Protein AF-A0A7S2TE74-F1 (afdb_monomer_lite)

Secondary structure (DSSP, 8-state):
-HHHHHHHHHHHHHHHHHHHHHHHHHHHHHHHHHHHHHHHHHHHHHHHHHHHHHHHHHHHHHHHHHHHHHHHHHHHHHHHHHHHHHHHHHHHHHHHHHHHHHHHHHHHHHHHHHHHHHHHHHHHHHHHHHHHHHHHHHHHHHHHHHHHHHHHHHHHHHHHHHHHHHHHHHHHHHHHHHHHHHHHHHHHHHHHHHHHHHHHHHHHHHHHHHHHHHHHHHHHHHHHHHHHHTTTS----------S-----S-----GGG--HHHHHHHHHHHHHHHHHHTTS-----PPPP-PPPP-PPP---------------------------

Radius of gyration: 97.51 Å; chains: 1; bounding box: 170×53×292 Å

Organism: NCBI:txid641309

Foldseek 3Di:
DVVVVVVVVVVVVVVVVVVVVVVVVVVVVVVVVVVVVVVVVVVVVVVVVVVVVVVVVVVVVVVVVVVVVVVVVVVVVVVVVVVVVVVVVVVVVVVVVVVVVVVVVVVVVVVVVVVVVVVVVVVVVVVVVVVVVVVVVVVVVVVVVVVVVVVVVVVVVVVVVVVVVVVVVVVVVVVVVVVVVVVVVVVLVVVLVVQLVVLVVVLQVVVLVVVVVVVVVVVVVVQVVVCVVVVNDRDPDDPDDDDDDDDDDSPPRCDPVNDDPVSVVSSVVSSVVVSVVVVPPDDDDDDDDDDDDPDDDDDDDDDDDDDDD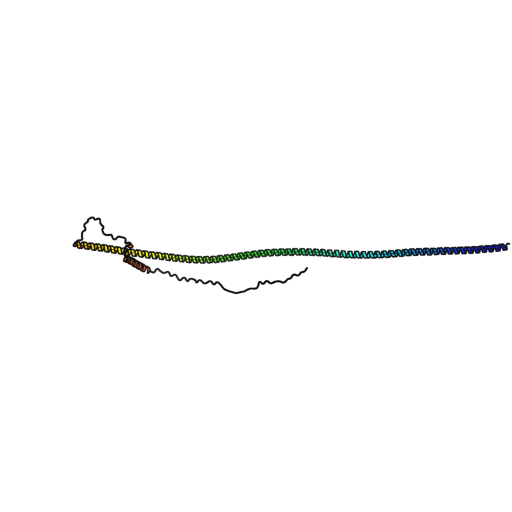DDDDDDDDDDDDDDDDD

Sequence (326 aa):
AKSDLKLEKQRHAEMIRQLERKFVLVRERMQREMESRIKLYKTECRQTIAKEVEVEAQRLRLINQQMSDEIRFHVKKNNELRNNGEKMRAKIKQMKMDVDLAKDKDAMQANRSVKLQDQLRREKGKLKELEGTHQATKQRLAEARQEFHDYKRNDNSAADIASLRQHLTMKTNEVKRIKKLAKRILEQRGDVERFFLSALEQVKQEIRQKRDREAKRAKKAYTRHLVSLAGGRKPSLPKMGATSSAPVASNRRVDLADLEPEDRERVLRLLFSKINTAAQEPKPMLNSPPVEMPAFDDVPGSGDSSARDETAKDNTFLTNFEDYDD

pLDDT: mean 80.18, std 21.08, range [30.97, 98.38]

Structure (mmCIF, N/CA/C/O backbone):
data_AF-A0A7S2TE74-F1
#
_entry.id   AF-A0A7S2TE74-F1
#
loop_
_atom_site.group_PDB
_atom_site.id
_atom_site.type_symbol
_atom_site.label_atom_id
_atom_site.label_alt_id
_atom_site.label_comp_id
_atom_site.label_asym_id
_atom_site.label_entity_id
_atom_site.label_seq_id
_atom_site.pdbx_PDB_ins_code
_atom_site.Cartn_x
_atom_site.Cartn_y
_atom_site.Cartn_z
_atom_site.occupancy
_atom_site.B_iso_or_equiv
_atom_site.auth_seq_id
_atom_site.auth_comp_id
_atom_site.auth_asym_id
_atom_site.auth_atom_id
_atom_site.pdbx_PDB_model_num
ATOM 1 N N . ALA A 1 1 ? 98.180 14.080 -145.647 1.00 54.38 1 ALA A N 1
ATOM 2 C CA . ALA A 1 1 ? 97.923 15.408 -145.034 1.00 54.38 1 ALA A CA 1
ATOM 3 C C . ALA A 1 1 ? 96.439 15.652 -144.709 1.00 54.38 1 ALA A C 1
ATOM 5 O O . ALA A 1 1 ? 96.084 15.573 -143.542 1.00 54.38 1 ALA A O 1
ATOM 6 N N . LYS A 1 2 ? 95.536 15.913 -145.680 1.00 56.97 2 LYS A N 1
ATOM 7 C CA . LYS A 1 2 ? 94.098 16.159 -145.376 1.00 56.97 2 LYS A CA 1
ATOM 8 C C . LYS A 1 2 ? 93.307 14.901 -144.957 1.00 56.97 2 LYS A C 1
ATOM 10 O O . LYS A 1 2 ? 92.352 15.031 -144.198 1.00 56.97 2 LYS A O 1
ATOM 15 N N . SER A 1 3 ? 93.706 13.709 -145.418 1.00 61.69 3 SER A N 1
ATOM 16 C CA . SER A 1 3 ? 93.085 12.419 -145.050 1.00 61.69 3 SER A CA 1
ATOM 17 C C . SER A 1 3 ? 93.448 11.985 -143.623 1.00 61.69 3 SER A C 1
ATOM 19 O O . SER A 1 3 ? 92.562 11.688 -142.826 1.00 61.69 3 SER A O 1
ATOM 21 N N . ASP A 1 4 ? 94.731 12.069 -143.260 1.00 60.84 4 ASP A N 1
ATOM 22 C CA . ASP A 1 4 ? 95.231 11.682 -141.929 1.00 60.84 4 ASP A CA 1
ATOM 23 C C . ASP A 1 4 ? 94.667 12.588 -140.826 1.00 60.84 4 ASP A C 1
ATOM 25 O O . ASP A 1 4 ? 94.250 12.112 -139.776 1.00 60.84 4 ASP A O 1
ATOM 29 N N . LEU A 1 5 ? 94.528 13.892 -141.106 1.00 70.88 5 LEU A N 1
ATOM 30 C CA . LEU A 1 5 ? 93.884 14.843 -140.194 1.00 70.88 5 LEU A CA 1
ATOM 31 C C . LEU A 1 5 ? 92.392 14.535 -139.978 1.00 70.88 5 LEU A C 1
ATOM 33 O O . LEU A 1 5 ? 91.850 14.819 -138.912 1.00 70.88 5 LEU A O 1
ATOM 37 N N . LYS A 1 6 ? 91.705 13.975 -140.981 1.00 74.50 6 LYS A N 1
ATOM 38 C CA . LYS A 1 6 ? 90.288 13.597 -140.875 1.00 74.50 6 LYS A CA 1
ATOM 39 C C . LYS A 1 6 ? 90.122 12.318 -140.048 1.00 74.50 6 LYS A C 1
ATOM 41 O O . LYS A 1 6 ? 89.209 12.260 -139.229 1.00 74.50 6 LYS A O 1
ATOM 46 N N . LEU A 1 7 ? 91.029 11.355 -140.213 1.00 76.44 7 LEU A N 1
ATOM 47 C CA . LEU A 1 7 ? 91.062 10.118 -139.431 1.00 76.44 7 LEU A CA 1
ATOM 48 C C . LEU A 1 7 ? 91.412 10.383 -137.960 1.00 76.44 7 LEU A C 1
ATOM 50 O O . LEU A 1 7 ? 90.754 9.856 -137.068 1.00 76.44 7 LEU A O 1
ATOM 54 N N . GLU A 1 8 ? 92.381 11.258 -137.688 1.00 77.31 8 GLU A N 1
ATOM 55 C CA . GLU A 1 8 ? 92.775 11.588 -136.315 1.00 77.31 8 GLU A CA 1
ATOM 56 C C . GLU A 1 8 ? 91.697 12.410 -135.589 1.00 77.31 8 GLU A C 1
ATOM 58 O O . GLU A 1 8 ? 91.411 12.176 -134.416 1.00 77.31 8 GLU A O 1
ATOM 63 N N . LYS A 1 9 ? 90.987 13.295 -136.307 1.00 80.44 9 LYS A N 1
ATOM 64 C CA . LYS A 1 9 ? 89.774 13.958 -135.794 1.00 80.44 9 LYS A CA 1
ATOM 65 C C . LYS A 1 9 ? 88.645 12.969 -135.495 1.00 80.44 9 LYS A C 1
ATOM 67 O O . LYS A 1 9 ? 87.940 13.157 -134.508 1.00 80.44 9 LYS A O 1
ATOM 72 N N . GLN A 1 10 ? 88.467 11.931 -136.316 1.00 82.62 10 GLN A N 1
ATOM 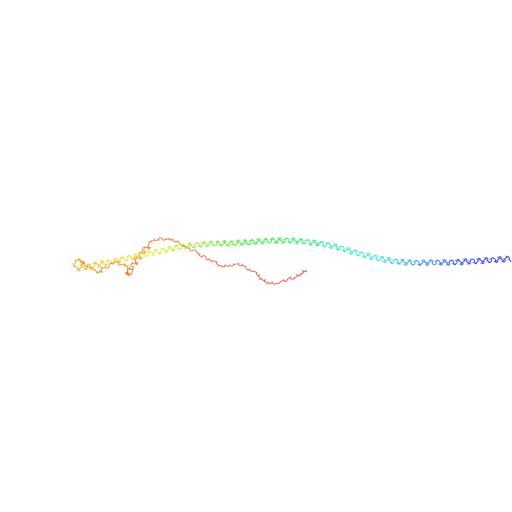73 C CA . GLN A 1 10 ? 87.487 10.870 -136.055 1.00 82.62 10 GLN A CA 1
ATOM 74 C C . GLN A 1 10 ? 87.865 10.048 -134.821 1.00 82.62 10 GLN A C 1
ATOM 76 O O . GLN A 1 10 ? 87.028 9.886 -133.937 1.00 82.62 10 GLN A O 1
ATOM 81 N N . ARG A 1 11 ? 89.130 9.629 -134.695 1.00 82.62 11 ARG A N 1
ATOM 82 C CA . ARG A 1 11 ? 89.642 8.935 -133.501 1.00 82.62 11 ARG A CA 1
ATOM 83 C C . ARG A 1 11 ? 89.501 9.777 -132.238 1.00 82.62 11 ARG A C 1
ATOM 85 O O . ARG A 1 11 ? 89.075 9.267 -131.207 1.00 82.62 11 ARG A O 1
ATOM 92 N N . HIS A 1 12 ? 89.797 11.074 -132.314 1.00 82.12 12 HIS A N 1
ATOM 93 C CA . HIS A 1 12 ? 89.640 11.975 -131.177 1.00 82.12 12 HIS A CA 1
ATOM 94 C C . HIS A 1 12 ? 88.164 12.185 -130.807 1.00 82.12 12 HIS A C 1
ATOM 96 O O . HIS A 1 12 ? 87.813 12.116 -129.633 1.00 82.12 12 HIS A O 1
ATOM 102 N N . ALA A 1 13 ? 87.273 12.344 -131.792 1.00 85.19 13 ALA A N 1
ATOM 103 C CA . ALA A 1 13 ? 85.830 12.410 -131.555 1.00 85.19 13 ALA A CA 1
ATOM 104 C C . ALA A 1 13 ? 85.277 11.104 -130.954 1.00 85.19 13 ALA A C 1
ATOM 106 O O . ALA A 1 13 ? 84.405 11.134 -130.087 1.00 85.19 13 ALA A O 1
ATOM 107 N N . GLU A 1 14 ? 85.790 9.947 -131.372 1.00 85.50 14 GLU A N 1
ATOM 108 C CA . GLU A 1 14 ? 85.447 8.651 -130.785 1.00 85.50 14 GLU A CA 1
ATOM 109 C C . GLU A 1 14 ? 85.975 8.504 -129.357 1.00 85.50 14 GLU A C 1
ATOM 111 O O . GLU A 1 14 ? 85.236 8.034 -128.491 1.00 85.50 14 GLU A O 1
ATOM 116 N N . MET A 1 15 ? 87.201 8.958 -129.083 1.00 86.12 15 MET A N 1
ATOM 117 C CA . MET A 1 15 ? 87.781 8.989 -127.740 1.00 86.12 15 MET A CA 1
ATOM 118 C C . MET A 1 15 ? 86.974 9.897 -126.805 1.00 86.12 15 MET A C 1
ATOM 120 O O . MET A 1 15 ? 86.641 9.477 -125.698 1.00 86.12 15 MET A O 1
ATOM 124 N N . ILE A 1 16 ? 86.581 11.091 -127.262 1.00 85.06 16 ILE A N 1
ATOM 125 C CA . ILE A 1 16 ? 85.703 12.004 -126.515 1.00 85.06 16 ILE A CA 1
ATOM 126 C C . ILE A 1 16 ? 84.356 11.330 -126.243 1.00 85.06 16 ILE A C 1
ATOM 128 O O . ILE A 1 16 ? 83.955 11.245 -125.089 1.00 85.06 16 ILE A O 1
ATOM 132 N N . ARG A 1 17 ? 83.713 10.719 -127.247 1.00 86.81 17 ARG A N 1
ATOM 133 C CA . ARG A 1 17 ? 82.459 9.965 -127.048 1.00 86.81 17 ARG A CA 1
ATOM 134 C C . ARG A 1 17 ? 82.612 8.787 -126.087 1.00 86.81 17 ARG A C 1
ATOM 136 O O . ARG A 1 17 ? 81.654 8.397 -125.422 1.00 86.81 17 ARG A O 1
ATOM 143 N N . GLN A 1 18 ? 83.769 8.127 -126.053 1.00 88.19 18 GLN A N 1
ATOM 144 C CA . GLN A 1 18 ? 84.038 7.057 -125.089 1.00 88.19 18 GLN A CA 1
ATOM 145 C C . GLN A 1 18 ? 84.221 7.612 -123.674 1.00 88.19 18 GLN A C 1
ATOM 147 O O . GLN A 1 18 ? 83.692 7.027 -122.731 1.00 88.19 18 GLN A O 1
ATOM 152 N N . LEU A 1 19 ? 84.925 8.734 -123.519 1.00 87.50 19 LEU A N 1
ATOM 153 C CA . LEU A 1 19 ? 85.077 9.418 -122.237 1.00 87.50 19 LEU A CA 1
ATOM 154 C C . LEU A 1 19 ? 83.735 9.950 -121.735 1.00 87.50 19 LEU A C 1
ATOM 156 O O . LEU A 1 19 ? 83.382 9.673 -120.597 1.00 87.50 19 LEU A O 1
ATOM 160 N N . GLU A 1 20 ? 82.944 10.610 -122.579 1.00 88.25 20 GLU A N 1
ATOM 161 C CA . GLU A 1 20 ? 81.587 11.070 -122.263 1.00 88.25 20 GLU A CA 1
ATOM 162 C C . GLU A 1 20 ? 80.697 9.909 -121.810 1.00 88.25 20 GLU A C 1
ATOM 164 O O . GLU A 1 20 ? 80.061 9.997 -120.761 1.00 88.25 20 GLU A O 1
ATOM 169 N N . ARG A 1 21 ? 80.719 8.773 -122.524 1.00 89.38 21 ARG A N 1
ATOM 170 C CA . ARG A 1 21 ? 80.008 7.556 -122.099 1.00 89.38 21 ARG A CA 1
ATOM 171 C C . ARG A 1 21 ? 80.489 7.057 -120.735 1.00 89.38 21 ARG A C 1
ATOM 173 O O . ARG A 1 21 ? 79.659 6.755 -119.883 1.00 89.38 21 ARG A O 1
ATOM 180 N N . LYS A 1 22 ? 81.803 7.010 -120.488 1.00 90.44 22 LYS A N 1
ATOM 181 C CA . LYS A 1 22 ? 82.364 6.621 -119.179 1.00 90.44 22 LYS A CA 1
ATOM 182 C C . LYS A 1 22 ? 81.961 7.596 -118.068 1.00 90.44 22 LYS A C 1
ATOM 184 O O . LYS A 1 22 ? 81.570 7.143 -116.997 1.00 90.44 22 LYS A O 1
ATOM 189 N N . PHE A 1 23 ? 81.996 8.905 -118.314 1.00 91.00 23 PHE A N 1
ATOM 190 C CA . PHE A 1 23 ? 81.574 9.927 -117.354 1.00 91.00 23 PHE A CA 1
ATOM 191 C C . PHE A 1 23 ? 80.090 9.812 -117.016 1.00 91.00 23 PHE A C 1
ATOM 193 O O . PHE A 1 23 ? 79.733 9.855 -115.841 1.00 91.00 23 PHE A O 1
ATOM 200 N N . VAL A 1 24 ? 79.231 9.618 -118.019 1.00 92.12 24 VAL A N 1
ATOM 201 C CA . VAL A 1 24 ? 77.793 9.408 -117.807 1.00 92.12 24 VAL A CA 1
ATOM 202 C C . VAL A 1 24 ? 77.557 8.146 -116.979 1.00 92.12 24 VAL A C 1
ATOM 204 O O . VAL A 1 24 ? 76.845 8.213 -115.982 1.00 92.12 24 VAL A O 1
ATOM 207 N N . LEU A 1 25 ? 78.222 7.035 -117.308 1.00 90.75 25 LEU A N 1
ATOM 208 C CA . LEU A 1 25 ? 78.097 5.781 -116.561 1.00 90.75 25 LEU A CA 1
ATOM 209 C C . LEU A 1 25 ? 78.574 5.905 -115.107 1.00 90.75 25 LEU A C 1
ATOM 211 O O . LEU A 1 25 ? 77.906 5.405 -114.204 1.00 90.75 25 LEU A O 1
ATOM 215 N N . VAL A 1 26 ? 79.705 6.575 -114.855 1.00 92.06 26 VAL A N 1
ATOM 216 C CA . VAL A 1 26 ? 80.222 6.802 -113.493 1.00 92.06 26 VAL A CA 1
ATOM 217 C C . VAL A 1 26 ? 79.303 7.737 -112.711 1.00 92.06 26 VAL A C 1
ATOM 219 O O . VAL A 1 26 ? 78.993 7.449 -111.557 1.00 92.06 26 VAL A O 1
ATOM 222 N N . ARG A 1 27 ? 78.811 8.816 -113.331 1.00 94.88 27 ARG A N 1
ATOM 223 C CA . ARG A 1 27 ? 77.843 9.733 -112.716 1.00 94.88 27 ARG A CA 1
ATOM 224 C C . ARG A 1 27 ? 76.547 9.013 -112.361 1.00 94.88 27 ARG A C 1
ATOM 226 O O . ARG A 1 27 ? 76.068 9.161 -111.246 1.00 94.88 27 ARG A O 1
ATOM 233 N N . GLU A 1 28 ? 75.994 8.218 -113.273 1.00 92.81 28 GLU A N 1
ATOM 234 C CA . GLU A 1 28 ? 74.790 7.426 -113.013 1.00 92.81 28 GLU A CA 1
ATOM 235 C C . GLU A 1 28 ? 75.014 6.367 -111.937 1.00 92.81 28 GLU A C 1
ATOM 237 O O . GLU A 1 28 ? 74.132 6.146 -111.113 1.00 92.81 28 GLU A O 1
ATOM 242 N N . ARG A 1 29 ? 76.181 5.712 -111.921 1.00 94.19 29 ARG A N 1
ATOM 243 C CA . ARG A 1 29 ? 76.547 4.775 -110.855 1.00 94.19 29 ARG A CA 1
ATOM 244 C C . ARG A 1 29 ? 76.611 5.488 -109.505 1.00 94.19 29 ARG A C 1
ATOM 246 O O . ARG A 1 29 ? 75.989 5.022 -108.559 1.00 94.19 29 ARG A O 1
ATOM 253 N N . MET A 1 30 ? 77.306 6.622 -109.428 1.00 93.06 30 MET A N 1
ATOM 254 C CA . MET A 1 30 ? 77.421 7.421 -108.207 1.00 93.06 30 MET A CA 1
ATOM 255 C C . MET A 1 30 ? 76.054 7.938 -107.741 1.00 93.06 30 MET A C 1
ATOM 257 O O . MET A 1 30 ? 75.738 7.858 -106.559 1.00 93.06 30 MET A O 1
ATOM 261 N N . GLN A 1 31 ? 75.209 8.396 -108.667 1.00 93.38 31 GLN A N 1
ATOM 262 C CA . GLN A 1 31 ? 73.837 8.813 -108.384 1.00 93.38 31 GLN A CA 1
ATOM 263 C C . GLN A 1 31 ? 73.005 7.649 -107.828 1.00 93.38 31 GLN A C 1
ATOM 265 O O . GLN A 1 31 ? 72.357 7.800 -106.796 1.00 93.38 31 GLN A O 1
ATOM 270 N N . ARG A 1 32 ? 73.085 6.462 -108.445 1.00 94.00 32 ARG A N 1
ATOM 271 C CA . ARG A 1 32 ? 72.423 5.241 -107.957 1.00 94.00 32 ARG A CA 1
ATOM 272 C C . ARG A 1 32 ? 72.918 4.829 -106.570 1.00 94.00 32 ARG A C 1
ATOM 274 O O . ARG A 1 32 ? 72.108 4.429 -105.735 1.00 94.00 32 ARG A O 1
ATOM 281 N N . GLU A 1 33 ? 74.217 4.936 -106.300 1.00 93.62 33 GLU A N 1
ATOM 282 C CA . GLU A 1 33 ? 74.803 4.655 -104.983 1.00 93.62 33 GLU A CA 1
ATOM 283 C C . GLU A 1 33 ? 74.316 5.660 -103.922 1.00 93.62 33 GLU A C 1
ATOM 285 O O . GLU A 1 33 ? 73.899 5.248 -102.839 1.00 93.62 33 GLU A O 1
ATOM 290 N N . MET A 1 34 ? 74.276 6.960 -104.237 1.00 93.31 34 MET A N 1
ATOM 291 C CA . MET A 1 34 ? 73.752 7.996 -103.335 1.00 93.31 34 MET A CA 1
ATOM 292 C C . MET A 1 34 ? 72.252 7.840 -103.081 1.00 93.31 34 MET A C 1
ATOM 294 O O . MET A 1 34 ? 71.811 7.890 -101.934 1.00 93.31 34 MET A O 1
ATOM 298 N N . GLU A 1 35 ? 71.458 7.583 -104.119 1.00 93.81 35 GLU A N 1
ATOM 299 C CA . GLU A 1 35 ? 70.029 7.291 -103.985 1.00 93.81 35 GLU A CA 1
ATOM 300 C C . GLU A 1 35 ? 69.785 6.031 -103.152 1.00 93.81 35 GLU A C 1
ATOM 302 O O . GLU A 1 35 ? 68.860 6.003 -102.339 1.00 93.81 35 GLU A O 1
ATOM 307 N N . SER A 1 36 ? 70.628 5.007 -103.304 1.00 95.12 36 SER A N 1
ATOM 308 C CA . SER A 1 36 ? 70.569 3.792 -102.484 1.00 95.12 36 SER A CA 1
ATOM 309 C C . SER A 1 36 ? 70.887 4.087 -101.018 1.00 95.12 36 SER A C 1
ATOM 311 O O . SER A 1 36 ? 70.155 3.630 -100.142 1.00 95.12 36 SER A O 1
ATOM 313 N N . ARG A 1 37 ? 71.901 4.918 -100.732 1.00 95.31 37 ARG A N 1
ATOM 314 C CA . ARG A 1 37 ? 72.213 5.375 -99.365 1.00 95.31 37 ARG A CA 1
ATOM 315 C C . ARG A 1 37 ? 71.082 6.202 -98.762 1.00 95.31 37 ARG A C 1
ATOM 317 O O . ARG A 1 37 ? 70.692 5.954 -97.629 1.00 95.31 37 ARG A O 1
ATOM 324 N N . ILE A 1 38 ? 70.500 7.136 -99.516 1.00 94.19 38 ILE A N 1
ATOM 325 C CA . ILE A 1 38 ? 69.349 7.933 -99.060 1.00 94.19 38 ILE A CA 1
ATOM 326 C C . ILE A 1 38 ? 68.158 7.024 -98.746 1.00 94.19 38 ILE A C 1
ATOM 328 O O . ILE A 1 38 ? 67.474 7.228 -97.744 1.00 94.19 38 ILE A O 1
ATOM 332 N N . LYS A 1 39 ? 67.896 6.015 -99.586 1.00 95.50 39 LYS A N 1
ATOM 333 C CA . LYS A 1 39 ? 66.844 5.025 -99.326 1.00 95.50 39 LYS A CA 1
ATOM 334 C C . LYS A 1 39 ? 67.127 4.248 -98.042 1.00 95.50 39 LYS A C 1
ATOM 336 O O . LYS A 1 39 ? 66.215 4.157 -97.225 1.00 95.50 39 LYS A O 1
ATOM 341 N N . LEU A 1 40 ? 68.360 3.773 -97.849 1.00 95.44 40 LEU A N 1
ATOM 342 C CA . LEU A 1 40 ? 68.775 3.054 -96.644 1.00 95.44 40 LEU A CA 1
ATOM 343 C C . LEU A 1 40 ? 68.592 3.912 -95.385 1.00 95.44 40 LEU A C 1
ATOM 345 O O . LEU A 1 40 ? 67.871 3.507 -94.476 1.00 95.44 40 LEU A O 1
ATOM 349 N N . TYR A 1 41 ? 69.113 5.141 -95.373 1.00 95.12 41 TYR A N 1
ATOM 350 C CA . TYR A 1 41 ? 68.939 6.056 -94.241 1.00 95.12 41 TYR A CA 1
ATOM 351 C C . TYR A 1 41 ? 67.465 6.377 -93.966 1.00 95.12 41 TYR A C 1
ATOM 353 O O . TYR A 1 41 ? 67.043 6.424 -92.814 1.00 95.12 41 TYR A O 1
ATOM 361 N N . LYS A 1 42 ? 66.634 6.545 -95.005 1.00 96.38 42 LYS A N 1
ATOM 362 C CA . LYS A 1 42 ? 65.181 6.726 -94.834 1.00 96.38 42 LYS A CA 1
ATOM 363 C C . LYS A 1 42 ? 64.505 5.484 -94.259 1.00 96.38 42 LYS A C 1
ATOM 365 O O . LYS A 1 42 ? 63.519 5.615 -93.537 1.00 96.38 42 LYS A O 1
ATOM 370 N N . THR A 1 43 ? 64.945 4.281 -94.622 1.00 95.19 43 THR A N 1
ATOM 371 C CA . THR A 1 43 ? 64.408 3.046 -94.035 1.00 95.19 43 THR A CA 1
ATOM 372 C C . THR A 1 43 ? 64.854 2.874 -92.591 1.00 95.19 43 THR A C 1
ATOM 374 O O . THR A 1 43 ? 64.003 2.608 -91.752 1.00 95.19 43 THR A O 1
ATOM 377 N N . GLU A 1 44 ? 66.127 3.118 -92.281 1.00 94.94 44 GLU A N 1
ATOM 378 C CA . GLU A 1 44 ? 66.668 3.047 -90.920 1.00 94.94 44 GLU A CA 1
ATOM 379 C C . GLU A 1 44 ? 65.993 4.069 -90.004 1.00 94.94 44 GLU A C 1
ATOM 381 O O . GLU A 1 44 ? 65.485 3.706 -88.950 1.00 94.94 44 GLU A O 1
ATOM 386 N N . CYS A 1 45 ? 65.874 5.324 -90.442 1.00 95.94 45 CYS A N 1
ATOM 387 C CA . CYS A 1 45 ? 65.187 6.368 -89.683 1.00 95.94 45 CYS A CA 1
ATOM 388 C C . CYS A 1 45 ? 63.718 6.003 -89.414 1.00 95.94 45 CYS A C 1
ATOM 390 O O . CYS A 1 45 ? 63.259 6.099 -88.277 1.00 95.94 45 CYS A O 1
ATOM 392 N N . ARG A 1 46 ? 62.988 5.501 -90.423 1.00 95.38 46 ARG A N 1
ATOM 393 C CA . ARG A 1 46 ? 61.604 5.027 -90.235 1.00 95.38 46 ARG A CA 1
ATOM 394 C C . ARG A 1 46 ? 61.515 3.858 -89.258 1.00 95.38 46 ARG A C 1
ATOM 396 O O . ARG A 1 46 ? 60.580 3.820 -88.467 1.00 95.38 46 ARG A O 1
ATOM 403 N N . GLN A 1 47 ? 62.465 2.927 -89.299 1.00 95.75 47 GLN A N 1
ATOM 404 C CA . GLN A 1 47 ? 62.511 1.804 -88.363 1.00 95.75 47 GLN A CA 1
ATOM 405 C C . GLN A 1 47 ? 62.803 2.266 -86.933 1.00 95.75 47 GLN A C 1
ATOM 407 O O . GLN A 1 47 ? 62.148 1.790 -86.011 1.00 95.75 47 GLN A O 1
ATOM 412 N N . THR A 1 48 ? 63.742 3.193 -86.737 1.00 95.12 48 THR A N 1
ATOM 413 C CA . THR A 1 48 ? 64.048 3.751 -85.412 1.00 95.12 48 THR A CA 1
ATOM 414 C C . THR A 1 48 ? 62.841 4.481 -84.833 1.00 95.12 48 THR A C 1
ATOM 416 O O . THR A 1 48 ? 62.429 4.164 -83.722 1.00 95.12 48 THR A O 1
ATOM 419 N N . ILE A 1 49 ? 62.197 5.357 -85.613 1.00 95.94 49 ILE A N 1
ATOM 420 C CA . ILE A 1 49 ? 60.979 6.063 -85.182 1.00 95.94 49 ILE A CA 1
ATOM 421 C C . ILE A 1 49 ? 59.862 5.068 -84.844 1.00 95.94 49 ILE A C 1
ATOM 423 O O . ILE A 1 49 ? 59.202 5.207 -83.819 1.00 95.94 49 ILE A O 1
ATOM 427 N N . ALA A 1 50 ? 59.653 4.040 -85.674 1.00 95.44 50 ALA A N 1
ATOM 428 C CA . ALA A 1 50 ? 58.633 3.026 -85.410 1.00 95.44 50 ALA A CA 1
ATOM 429 C C . ALA A 1 50 ? 58.881 2.288 -84.085 1.00 95.44 50 ALA A C 1
ATOM 431 O O . ALA A 1 50 ? 57.938 2.093 -83.322 1.00 95.44 50 ALA A O 1
ATOM 432 N N . LYS A 1 51 ? 60.139 1.935 -83.782 1.00 96.25 51 LYS A N 1
ATOM 433 C CA . LYS A 1 51 ? 60.515 1.296 -82.511 1.00 96.25 51 LYS A CA 1
ATOM 434 C C . LYS A 1 51 ? 60.282 2.216 -81.316 1.00 96.25 51 LYS A C 1
ATOM 436 O O . LYS A 1 51 ? 59.737 1.768 -80.315 1.00 96.25 51 LYS A O 1
ATOM 441 N N . GLU A 1 52 ? 60.668 3.486 -81.407 1.00 95.88 52 GLU A N 1
ATOM 442 C CA . GLU A 1 52 ? 60.458 4.458 -80.324 1.00 95.88 52 GLU A CA 1
ATOM 443 C C . GLU A 1 52 ? 58.968 4.672 -80.038 1.00 95.88 52 GLU A C 1
ATOM 445 O O . GLU A 1 52 ? 58.541 4.613 -78.884 1.00 95.88 52 GLU A O 1
ATOM 450 N N . VAL A 1 53 ? 58.160 4.836 -81.090 1.00 96.56 53 VAL A N 1
ATOM 451 C CA . VAL A 1 53 ? 56.701 4.954 -80.968 1.00 96.56 53 VAL A CA 1
ATOM 452 C C . VAL A 1 53 ? 56.097 3.681 -80.381 1.00 96.56 53 VAL A C 1
ATOM 454 O O . VAL A 1 53 ? 55.198 3.761 -79.547 1.00 96.56 53 VAL A O 1
ATOM 457 N N . GLU A 1 54 ? 56.584 2.504 -80.776 1.00 96.88 54 GLU A N 1
ATOM 458 C CA . GLU A 1 54 ? 56.115 1.237 -80.223 1.00 96.88 54 GLU A CA 1
ATOM 459 C C . GLU A 1 54 ? 56.432 1.113 -78.727 1.00 96.88 54 GLU A C 1
ATOM 461 O O . GLU A 1 54 ? 55.541 0.759 -77.952 1.00 96.88 54 GLU A O 1
ATOM 466 N N . VAL A 1 55 ? 57.655 1.452 -78.309 1.00 96.31 55 VAL A N 1
ATOM 467 C CA . VAL A 1 55 ? 58.070 1.438 -76.897 1.00 96.31 55 VAL A CA 1
ATOM 468 C C . VAL A 1 55 ? 57.224 2.409 -76.073 1.00 96.31 55 VAL A C 1
ATOM 470 O O . VAL A 1 55 ? 56.708 2.027 -75.020 1.00 96.31 55 VAL A O 1
ATOM 473 N N . GLU A 1 56 ? 57.000 3.631 -76.558 1.00 96.69 56 GLU A N 1
ATOM 474 C CA . GLU A 1 56 ? 56.167 4.604 -75.844 1.00 96.69 56 GLU A CA 1
ATOM 475 C C . GLU A 1 56 ? 54.693 4.165 -75.804 1.00 96.69 56 GLU A C 1
ATOM 477 O O . GLU A 1 56 ? 54.044 4.236 -74.761 1.00 96.69 56 GLU A O 1
ATOM 482 N N . ALA A 1 57 ? 54.163 3.595 -76.891 1.00 96.62 57 ALA A N 1
ATOM 483 C CA . ALA A 1 57 ? 52.816 3.028 -76.911 1.00 96.62 57 ALA A CA 1
ATOM 484 C C . ALA A 1 57 ? 52.668 1.822 -75.966 1.00 96.62 57 ALA A C 1
ATOM 486 O O . ALA A 1 57 ? 51.597 1.604 -75.396 1.00 96.62 57 ALA A O 1
ATOM 487 N N . GLN A 1 58 ? 53.711 1.004 -75.793 1.00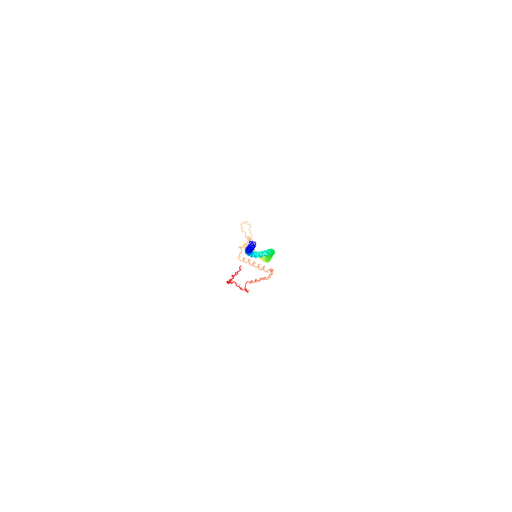 97.25 58 GLN A N 1
ATOM 488 C CA . GLN A 1 58 ? 53.731 -0.076 -74.800 1.00 97.25 58 GLN A CA 1
ATOM 489 C C . GLN A 1 58 ? 53.750 0.487 -73.373 1.00 97.25 58 GLN A C 1
ATOM 491 O O . GLN A 1 58 ? 52.961 0.044 -72.536 1.00 97.25 58 GLN A O 1
ATOM 496 N N . ARG A 1 59 ? 54.569 1.511 -73.108 1.00 97.31 59 ARG A N 1
ATOM 497 C CA . ARG A 1 59 ? 54.620 2.196 -71.809 1.00 97.31 59 ARG A CA 1
ATOM 498 C C . ARG A 1 59 ? 53.276 2.825 -71.438 1.00 97.31 59 ARG A C 1
ATOM 500 O O . ARG A 1 59 ? 52.787 2.601 -70.332 1.00 97.31 59 ARG A O 1
ATOM 507 N N . LEU A 1 60 ? 52.651 3.558 -72.360 1.00 97.38 60 LEU A N 1
ATOM 508 C CA . LEU A 1 60 ? 51.332 4.164 -72.153 1.00 97.38 60 LEU A CA 1
ATOM 509 C C . LEU A 1 60 ? 50.252 3.107 -71.897 1.00 97.38 60 LEU A C 1
ATOM 511 O O . LEU A 1 60 ? 49.407 3.296 -71.024 1.00 97.38 60 LEU A O 1
ATOM 515 N N . ARG A 1 61 ? 50.295 1.967 -72.602 1.00 97.19 61 ARG A N 1
ATOM 516 C CA . ARG A 1 61 ? 49.385 0.840 -72.344 1.00 97.19 61 ARG A CA 1
ATOM 517 C C . ARG A 1 61 ? 49.558 0.273 -70.938 1.00 97.19 61 ARG A C 1
ATOM 519 O O . ARG A 1 61 ? 48.554 0.045 -70.268 1.00 97.19 61 ARG A O 1
ATOM 526 N N . LEU A 1 62 ? 50.797 0.104 -70.478 1.00 97.31 62 LEU A N 1
ATOM 527 C CA . LEU A 1 62 ? 51.076 -0.385 -69.129 1.00 97.31 62 LEU A CA 1
ATOM 528 C C . LEU A 1 62 ? 50.562 0.585 -68.056 1.00 97.31 62 LEU A C 1
ATOM 530 O O . LEU A 1 62 ? 49.893 0.159 -67.119 1.00 97.31 62 LEU A O 1
ATOM 534 N N . ILE A 1 63 ? 50.816 1.887 -68.216 1.00 96.81 63 ILE A N 1
ATOM 535 C CA . ILE A 1 63 ? 50.334 2.915 -67.280 1.00 96.81 63 ILE A CA 1
ATOM 536 C C . ILE A 1 63 ? 48.803 2.959 -67.269 1.00 96.81 63 ILE A C 1
ATOM 538 O O . ILE A 1 63 ? 48.197 2.995 -66.201 1.00 96.81 63 ILE A O 1
ATOM 542 N N . ASN A 1 64 ? 48.160 2.900 -68.437 1.00 96.94 64 ASN A N 1
ATOM 543 C CA . ASN A 1 64 ? 46.700 2.874 -68.524 1.00 96.94 64 ASN A CA 1
ATOM 544 C C . ASN A 1 64 ? 46.107 1.624 -67.868 1.00 96.94 64 ASN A C 1
ATOM 546 O O . ASN A 1 64 ? 45.054 1.711 -67.235 1.00 96.94 64 ASN A O 1
ATOM 550 N N . GLN A 1 65 ? 46.779 0.476 -67.979 1.00 97.38 65 GLN A N 1
ATOM 551 C CA . GLN A 1 65 ? 46.378 -0.739 -67.279 1.00 97.38 65 GLN A CA 1
ATOM 552 C C . GLN A 1 65 ? 46.497 -0.560 -65.761 1.00 97.38 65 GLN A C 1
ATOM 554 O O . GLN A 1 65 ? 45.510 -0.753 -65.060 1.00 97.38 65 GLN A O 1
ATOM 559 N N . GLN A 1 66 ? 47.648 -0.100 -65.262 1.00 97.62 66 GLN A N 1
ATOM 560 C CA . GLN A 1 66 ? 47.861 0.159 -63.831 1.00 97.62 66 GLN A CA 1
ATOM 561 C C . GLN A 1 66 ? 46.849 1.164 -63.267 1.00 97.62 66 GLN A C 1
ATOM 563 O O . GLN A 1 66 ? 46.255 0.933 -62.218 1.00 97.62 66 GLN A O 1
ATOM 568 N N . MET A 1 67 ? 46.595 2.257 -63.986 1.00 97.38 67 MET A N 1
ATOM 569 C CA . MET A 1 67 ? 45.606 3.258 -63.591 1.00 97.38 67 MET A CA 1
ATOM 570 C C . MET A 1 67 ? 44.192 2.675 -63.574 1.00 97.38 67 MET A C 1
ATOM 572 O O . MET A 1 67 ? 43.421 2.942 -62.655 1.00 97.38 67 MET A O 1
ATOM 576 N N . SER A 1 68 ? 43.849 1.847 -64.563 1.00 97.69 68 SER A N 1
ATOM 577 C CA . SER A 1 68 ? 42.557 1.159 -64.596 1.00 97.69 68 SER A CA 1
ATOM 578 C C . SER A 1 68 ? 42.397 0.202 -63.413 1.00 97.69 68 SER A C 1
ATOM 580 O O . SER A 1 68 ? 41.302 0.098 -62.860 1.00 97.69 68 SER A O 1
ATOM 582 N N . ASP A 1 69 ? 43.468 -0.483 -63.010 1.00 97.38 69 ASP A N 1
ATOM 583 C CA . ASP A 1 69 ? 43.486 -1.377 -61.851 1.00 97.38 69 ASP A CA 1
ATOM 584 C C . ASP A 1 69 ? 43.283 -0.587 -60.547 1.00 97.38 69 ASP A C 1
ATOM 586 O O . ASP A 1 69 ? 42.421 -0.950 -59.741 1.00 97.38 69 ASP A O 1
ATOM 590 N N . GLU A 1 70 ? 43.989 0.536 -60.379 1.00 97.81 70 GLU A N 1
ATOM 591 C CA . GLU A 1 70 ? 43.860 1.420 -59.211 1.00 97.81 70 GLU A CA 1
ATOM 592 C C . GLU A 1 70 ? 42.454 2.035 -59.116 1.00 97.81 70 GLU A C 1
ATOM 594 O O . GLU A 1 70 ? 41.831 2.028 -58.052 1.00 97.81 70 GLU A O 1
ATOM 599 N N . ILE A 1 71 ? 41.884 2.489 -60.240 1.00 97.94 71 ILE A N 1
ATOM 600 C CA . ILE A 1 71 ? 40.503 2.994 -60.286 1.00 97.94 71 ILE A CA 1
ATOM 601 C C . ILE A 1 71 ? 39.525 1.900 -59.855 1.00 97.94 71 ILE A C 1
ATOM 603 O O . ILE A 1 71 ? 38.637 2.157 -59.039 1.00 97.94 71 ILE A O 1
ATOM 607 N N . ARG A 1 72 ? 39.683 0.665 -60.351 1.00 98.12 72 ARG A N 1
ATOM 608 C CA . ARG A 1 72 ? 38.824 -0.458 -59.937 1.00 98.12 72 ARG A CA 1
ATOM 609 C C . ARG A 1 72 ? 38.956 -0.749 -58.445 1.00 98.12 72 ARG A C 1
ATOM 611 O O . ARG A 1 72 ? 37.942 -0.987 -57.786 1.00 98.12 72 ARG A O 1
ATOM 618 N N . PHE A 1 73 ? 40.169 -0.688 -57.902 1.00 98.38 73 PHE A N 1
ATOM 619 C CA . PHE A 1 73 ? 40.405 -0.847 -56.471 1.00 98.38 73 PHE A CA 1
ATOM 620 C C . PHE A 1 73 ? 39.710 0.251 -55.650 1.00 98.38 73 PHE A C 1
ATOM 622 O O . PHE A 1 73 ? 38.976 -0.051 -54.705 1.00 98.38 73 PHE A O 1
ATOM 629 N N . HIS A 1 74 ? 39.858 1.518 -56.038 1.00 98.19 74 HIS A N 1
ATOM 630 C CA . HIS A 1 74 ? 39.193 2.637 -55.372 1.00 98.19 74 HIS A CA 1
ATOM 631 C C . HIS A 1 74 ? 37.668 2.571 -55.468 1.00 98.19 74 HIS A C 1
ATOM 633 O O . HIS A 1 74 ? 36.992 2.825 -54.472 1.00 98.19 74 HIS A O 1
ATOM 639 N N . VAL A 1 75 ? 37.113 2.178 -56.618 1.00 98.31 75 VAL A N 1
ATOM 640 C CA . VAL A 1 75 ? 35.667 1.958 -56.778 1.00 98.31 75 VAL A CA 1
ATOM 641 C C . VAL A 1 75 ? 35.183 0.868 -55.825 1.00 98.31 75 VAL A C 1
ATOM 643 O O . VAL A 1 75 ? 34.187 1.066 -55.127 1.00 98.31 75 VAL A O 1
ATOM 646 N N . LYS A 1 76 ? 35.908 -0.254 -55.725 1.00 98.12 76 LYS A N 1
ATOM 647 C CA . LYS A 1 76 ? 35.576 -1.328 -54.779 1.00 98.12 76 LYS A CA 1
ATOM 648 C C . LYS A 1 76 ? 35.580 -0.819 -53.334 1.00 98.12 76 LYS A C 1
ATOM 650 O O . LYS A 1 76 ? 34.594 -1.005 -52.624 1.00 98.12 76 LYS A O 1
ATOM 655 N N . LYS A 1 77 ? 36.635 -0.108 -52.924 1.00 97.94 77 LYS A N 1
ATOM 656 C CA . LYS A 1 77 ? 36.752 0.466 -51.574 1.00 97.94 77 LYS A CA 1
ATOM 657 C C . LYS A 1 77 ? 35.654 1.495 -51.279 1.00 97.94 77 LYS A C 1
ATOM 659 O O . LYS A 1 77 ? 35.116 1.522 -50.175 1.00 97.94 77 LYS A O 1
ATOM 664 N N . ASN A 1 78 ? 35.290 2.328 -52.256 1.00 98.12 78 ASN A N 1
ATOM 665 C CA . ASN A 1 78 ? 34.205 3.299 -52.116 1.00 98.12 78 ASN A CA 1
ATOM 666 C C . ASN A 1 78 ? 32.853 2.595 -51.931 1.00 98.12 78 ASN A C 1
ATOM 668 O O . ASN A 1 78 ? 32.108 2.936 -51.016 1.00 98.12 78 ASN A O 1
ATOM 672 N N . ASN A 1 79 ? 32.581 1.548 -52.715 1.00 97.94 79 ASN A N 1
ATOM 673 C CA . ASN A 1 79 ? 31.374 0.735 -52.567 1.00 97.94 79 ASN A CA 1
ATOM 674 C C . ASN A 1 79 ? 31.303 0.052 -51.193 1.00 97.94 79 ASN A C 1
ATOM 676 O O . ASN A 1 79 ? 30.249 0.057 -50.561 1.00 97.94 79 ASN A O 1
ATOM 680 N N . GLU A 1 80 ? 32.413 -0.491 -50.689 1.00 97.94 80 GLU A N 1
ATOM 681 C CA . GLU A 1 80 ? 32.480 -1.075 -49.342 1.00 97.94 80 GLU A CA 1
ATOM 682 C C . GLU A 1 80 ? 32.189 -0.034 -48.250 1.00 97.94 80 GLU A C 1
ATOM 684 O O . GLU A 1 80 ? 31.359 -0.270 -47.369 1.00 97.94 80 GLU A O 1
ATOM 689 N N . LEU A 1 81 ? 32.811 1.147 -48.334 1.00 97.88 81 LEU A N 1
ATOM 690 C CA . LEU A 1 81 ? 32.556 2.254 -47.408 1.00 97.88 81 LEU A CA 1
ATOM 691 C C . LEU A 1 81 ? 31.105 2.735 -47.478 1.00 97.88 81 LEU A C 1
ATOM 693 O O . LEU A 1 81 ? 30.482 2.967 -46.440 1.00 97.88 81 LEU A O 1
ATOM 697 N N . ARG A 1 82 ? 30.541 2.841 -48.684 1.00 97.94 82 ARG A N 1
ATOM 698 C CA . ARG A 1 82 ? 29.142 3.214 -48.897 1.00 97.94 82 ARG A CA 1
ATOM 699 C C . ARG A 1 82 ? 28.197 2.195 -48.266 1.00 97.94 82 ARG A C 1
ATOM 701 O O . ARG A 1 82 ? 27.328 2.597 -47.494 1.00 97.94 82 ARG A O 1
ATOM 708 N N . ASN A 1 83 ? 28.414 0.904 -48.514 1.00 98.19 83 ASN A N 1
ATOM 709 C CA . ASN A 1 83 ? 27.622 -0.182 -47.935 1.00 98.19 83 ASN A CA 1
ATOM 710 C C . ASN A 1 83 ? 27.697 -0.180 -46.403 1.00 98.19 83 ASN A C 1
ATOM 712 O O . ASN A 1 83 ? 26.681 -0.336 -45.726 1.00 98.19 83 ASN A O 1
ATOM 716 N N . ASN A 1 84 ? 28.884 0.042 -45.833 1.00 98.00 84 ASN A N 1
ATOM 717 C CA . ASN A 1 84 ? 29.049 0.162 -44.385 1.00 98.00 84 ASN A CA 1
ATOM 718 C C . ASN A 1 84 ? 28.326 1.397 -43.833 1.00 98.00 84 ASN A C 1
ATOM 720 O O . ASN A 1 84 ? 27.649 1.306 -42.810 1.00 98.00 84 ASN A O 1
ATOM 724 N N . GLY A 1 85 ? 28.397 2.529 -44.535 1.00 98.25 85 GLY A N 1
ATOM 725 C CA . GLY A 1 85 ? 27.648 3.734 -44.190 1.00 98.25 85 GLY A CA 1
ATOM 726 C C . GLY A 1 85 ? 26.133 3.515 -44.218 1.00 98.25 85 GLY A C 1
ATOM 727 O O . GLY A 1 85 ? 25.432 3.964 -43.313 1.00 98.25 85 GLY A O 1
ATOM 728 N N . GLU A 1 86 ? 25.617 2.797 -45.216 1.00 98.19 86 GLU A N 1
ATOM 729 C CA . GLU A 1 86 ? 24.197 2.434 -45.316 1.00 98.19 86 GLU A CA 1
ATOM 730 C C . GLU A 1 86 ? 23.767 1.507 -44.169 1.00 98.19 86 GLU A C 1
ATOM 732 O O . GLU A 1 86 ? 22.768 1.790 -43.505 1.00 98.19 86 GLU A O 1
ATOM 737 N N . LYS A 1 87 ? 24.562 0.477 -43.851 1.00 98.25 87 LYS A N 1
ATOM 738 C CA . LYS A 1 87 ? 24.318 -0.416 -42.704 1.00 98.25 87 LYS A CA 1
ATOM 739 C C . LYS A 1 87 ? 24.303 0.338 -41.374 1.00 98.25 87 LYS A C 1
ATOM 741 O O . LYS A 1 87 ? 23.403 0.132 -40.561 1.00 98.25 87 LYS A O 1
ATOM 746 N N . MET A 1 88 ? 25.261 1.238 -41.154 1.00 97.75 88 MET A N 1
ATOM 747 C CA . MET A 1 88 ? 25.312 2.043 -39.931 1.00 97.75 88 MET A CA 1
ATOM 748 C C . MET A 1 88 ? 24.120 2.996 -39.830 1.00 97.75 88 MET A C 1
ATOM 750 O O . MET A 1 88 ? 23.514 3.099 -38.766 1.00 97.75 88 MET A O 1
ATOM 754 N N . ARG A 1 89 ? 23.715 3.639 -40.933 1.00 98.19 89 ARG A N 1
ATOM 755 C CA . ARG A 1 89 ? 22.502 4.475 -40.961 1.00 98.19 89 ARG A CA 1
ATOM 756 C C . ARG A 1 89 ? 21.242 3.670 -40.643 1.00 98.19 89 ARG A C 1
ATOM 758 O O . ARG A 1 89 ? 20.408 4.148 -39.874 1.00 98.19 89 ARG A O 1
ATOM 765 N N . ALA A 1 90 ? 21.117 2.457 -41.181 1.00 98.12 90 ALA A N 1
ATOM 766 C CA . ALA A 1 90 ? 20.007 1.562 -40.866 1.00 98.12 90 ALA A CA 1
ATOM 767 C C . ALA A 1 90 ? 19.986 1.194 -39.372 1.00 98.12 90 ALA A C 1
ATOM 769 O O . ALA A 1 90 ? 18.945 1.319 -38.730 1.00 98.12 90 ALA A O 1
ATOM 770 N N . LYS A 1 91 ? 21.144 0.849 -38.794 1.00 98.06 91 LYS A N 1
ATOM 771 C CA . LYS A 1 91 ? 21.269 0.535 -37.362 1.00 98.06 91 LYS A CA 1
ATOM 772 C C . LYS A 1 91 ? 20.933 1.731 -36.469 1.00 98.06 91 LYS A C 1
ATOM 774 O O . LYS A 1 91 ? 20.214 1.573 -35.491 1.00 98.06 91 LYS A O 1
ATOM 779 N N . ILE A 1 92 ? 21.382 2.935 -36.833 1.00 98.06 92 ILE A N 1
ATOM 780 C CA . ILE A 1 92 ? 21.024 4.175 -36.125 1.00 98.06 92 ILE A CA 1
ATOM 781 C C . ILE A 1 92 ? 19.508 4.392 -36.155 1.00 98.06 92 ILE A C 1
ATOM 783 O O . ILE A 1 92 ? 18.922 4.751 -35.138 1.00 98.06 92 ILE A O 1
ATOM 787 N N . LYS A 1 93 ? 18.859 4.176 -37.306 1.00 98.31 93 LYS A N 1
ATOM 788 C CA . LYS A 1 93 ? 17.402 4.311 -37.423 1.00 98.31 93 LYS A CA 1
ATOM 789 C C . LYS A 1 93 ? 16.671 3.295 -36.540 1.00 98.31 93 LYS A C 1
ATOM 791 O O . LYS A 1 93 ? 15.726 3.676 -35.858 1.00 98.31 93 LYS A O 1
ATOM 796 N N . GLN A 1 94 ? 17.129 2.045 -36.531 1.00 98.19 94 GLN A N 1
ATOM 797 C CA . GLN A 1 94 ? 16.568 0.993 -35.685 1.00 98.19 94 GLN A CA 1
ATOM 798 C C . GLN A 1 94 ? 16.713 1.330 -34.197 1.00 98.19 94 GLN A C 1
ATOM 800 O O . GLN A 1 94 ? 15.718 1.369 -33.487 1.00 98.19 94 GLN A O 1
ATOM 805 N N . MET A 1 95 ? 17.918 1.694 -33.752 1.00 97.75 95 MET A N 1
ATOM 806 C CA . MET A 1 95 ? 18.170 2.067 -32.356 1.00 97.75 95 MET A CA 1
ATOM 807 C C . MET A 1 95 ? 17.325 3.259 -31.900 1.00 97.75 95 MET A C 1
ATOM 809 O O . MET A 1 95 ? 16.869 3.280 -30.763 1.00 97.75 95 MET A O 1
ATOM 813 N N . LYS A 1 96 ? 17.086 4.247 -32.771 1.00 98.00 96 LYS A N 1
ATOM 814 C CA . LYS A 1 96 ? 16.180 5.361 -32.451 1.00 98.00 96 LYS A CA 1
ATOM 815 C C . LYS A 1 96 ? 14.751 4.875 -32.203 1.00 98.00 96 LYS A C 1
ATOM 817 O O . LYS A 1 96 ? 14.158 5.265 -31.207 1.00 98.00 96 LYS A O 1
ATOM 822 N N . MET A 1 97 ? 14.240 3.994 -33.063 1.00 97.81 97 MET A N 1
ATOM 823 C CA . MET A 1 97 ? 12.910 3.404 -32.892 1.00 97.81 97 MET A CA 1
ATOM 824 C C . MET A 1 97 ? 12.813 2.580 -31.600 1.00 97.81 97 MET A C 1
ATOM 826 O O . MET A 1 97 ? 11.820 2.687 -30.886 1.00 97.81 97 MET A O 1
ATOM 830 N N . ASP A 1 98 ? 13.852 1.808 -31.273 1.00 97.75 98 ASP A N 1
ATOM 831 C CA . ASP A 1 98 ? 13.902 1.011 -30.043 1.00 97.75 98 ASP A CA 1
ATOM 832 C C . ASP A 1 98 ? 13.913 1.901 -28.789 1.00 97.75 98 ASP A C 1
ATOM 834 O O . ASP A 1 98 ? 13.223 1.605 -27.814 1.00 97.75 98 ASP A O 1
ATOM 838 N N . VAL A 1 99 ? 14.648 3.020 -28.822 1.00 98.38 99 VAL A N 1
ATOM 839 C CA . VAL A 1 99 ? 14.672 4.014 -27.735 1.00 98.38 99 VAL A CA 1
ATOM 840 C C . VAL A 1 99 ? 13.307 4.673 -27.552 1.00 98.38 99 VAL A C 1
ATOM 842 O O . VAL A 1 99 ? 12.866 4.838 -26.416 1.00 98.38 99 VAL A O 1
ATOM 845 N N . ASP A 1 100 ? 12.632 5.048 -28.636 1.00 97.56 100 ASP A N 1
ATOM 846 C CA . ASP A 1 100 ? 11.306 5.665 -28.549 1.00 97.56 100 ASP A CA 1
ATOM 847 C C . ASP A 1 100 ? 10.267 4.666 -28.012 1.00 97.56 100 ASP A C 1
ATOM 849 O O . ASP A 1 100 ? 9.516 4.989 -27.093 1.00 97.56 100 ASP A O 1
ATOM 853 N N . LEU A 1 101 ? 10.312 3.409 -28.467 1.00 98.06 101 LEU A N 1
ATOM 854 C CA . LEU A 1 101 ? 9.463 2.343 -27.935 1.00 98.06 101 LEU A CA 1
ATOM 855 C C . LEU A 1 101 ? 9.730 2.069 -26.445 1.00 98.06 101 LEU A C 1
ATOM 857 O O . LEU A 1 101 ? 8.795 1.786 -25.693 1.00 98.06 101 LEU A O 1
ATOM 861 N N . ALA A 1 102 ? 10.991 2.123 -26.009 1.00 97.62 102 ALA A N 1
ATOM 862 C CA . ALA A 1 102 ? 11.349 1.970 -24.602 1.00 97.62 102 A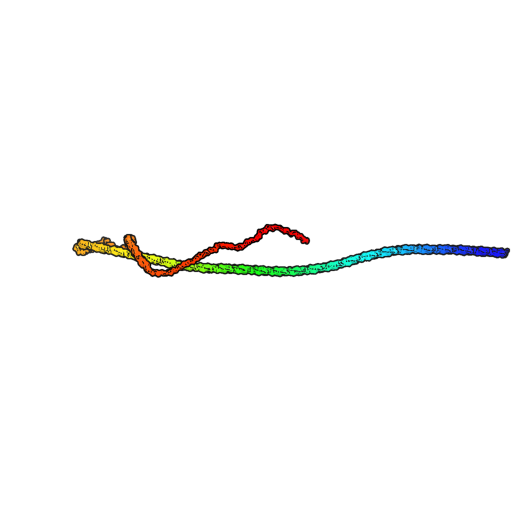LA A CA 1
ATOM 863 C C . ALA A 1 102 ? 10.774 3.114 -23.753 1.00 97.62 102 ALA A C 1
ATOM 865 O O . ALA A 1 102 ? 10.130 2.848 -22.741 1.00 97.62 102 ALA A O 1
ATOM 866 N N . LYS A 1 103 ? 10.897 4.367 -24.209 1.00 97.69 103 LYS A N 1
ATOM 867 C CA . LYS A 1 103 ? 10.301 5.530 -23.529 1.00 97.69 103 LYS A CA 1
ATOM 868 C C . LYS A 1 103 ? 8.785 5.410 -23.393 1.00 97.69 103 LYS A C 1
ATOM 870 O O . LYS A 1 103 ? 8.249 5.691 -22.323 1.00 97.69 103 LYS A O 1
ATOM 875 N N . ASP A 1 104 ? 8.097 4.966 -24.445 1.00 97.50 104 ASP A N 1
ATOM 876 C CA . ASP A 1 104 ? 6.645 4.769 -24.410 1.00 97.50 104 ASP A CA 1
ATOM 877 C C . ASP A 1 104 ? 6.247 3.670 -23.415 1.00 97.50 104 ASP A C 1
ATOM 879 O O . ASP A 1 104 ? 5.281 3.821 -22.660 1.00 97.50 104 ASP A O 1
ATOM 883 N N . LYS A 1 105 ? 7.011 2.570 -23.364 1.00 97.62 105 LYS A N 1
ATOM 884 C CA . LYS A 1 105 ? 6.811 1.500 -22.374 1.00 97.62 105 LYS A CA 1
ATOM 885 C C . LYS A 1 105 ? 7.022 2.003 -20.949 1.00 97.62 105 LYS A C 1
ATOM 887 O O . LYS A 1 105 ? 6.166 1.738 -20.105 1.00 97.62 105 LYS A O 1
ATOM 892 N N . ASP A 1 106 ? 8.090 2.751 -20.694 1.00 97.19 106 ASP A N 1
ATOM 893 C CA . ASP A 1 106 ? 8.390 3.311 -19.374 1.00 97.19 106 ASP A CA 1
ATOM 894 C C . ASP A 1 106 ? 7.296 4.288 -18.928 1.00 97.19 106 ASP A C 1
ATOM 896 O O . ASP A 1 106 ? 6.802 4.207 -17.801 1.00 97.19 106 ASP A O 1
ATOM 900 N N . ALA A 1 107 ? 6.824 5.153 -19.832 1.00 97.62 107 ALA A N 1
ATOM 901 C CA . ALA A 1 107 ? 5.709 6.059 -19.566 1.00 97.62 107 ALA A CA 1
ATOM 902 C C . ALA A 1 107 ? 4.410 5.297 -19.246 1.00 97.62 107 ALA A C 1
ATOM 904 O O . ALA A 1 107 ? 3.690 5.641 -18.303 1.00 97.62 107 ALA A O 1
ATOM 905 N N . MET A 1 108 ? 4.105 4.227 -19.989 1.00 96.50 108 MET A N 1
ATOM 906 C CA . MET A 1 108 ? 2.950 3.372 -19.702 1.00 96.50 108 MET A CA 1
ATOM 907 C C . MET A 1 108 ? 3.076 2.645 -18.359 1.00 96.50 108 MET A C 1
ATOM 909 O O . MET A 1 108 ? 2.095 2.574 -17.613 1.00 96.50 108 MET A O 1
ATOM 913 N N . GLN A 1 109 ? 4.258 2.124 -18.025 1.00 97.06 109 GLN A N 1
ATOM 914 C CA . GLN A 1 109 ? 4.509 1.462 -16.744 1.00 97.06 109 GLN A CA 1
ATOM 915 C C . GLN A 1 109 ? 4.404 2.440 -15.572 1.00 97.06 109 GLN A C 1
ATOM 917 O O . GLN A 1 109 ? 3.738 2.122 -14.584 1.00 97.06 109 GLN A O 1
ATOM 922 N N . ALA A 1 110 ? 4.958 3.647 -15.701 1.00 97.00 110 ALA A N 1
ATOM 923 C CA . ALA A 1 110 ? 4.817 4.707 -14.707 1.00 97.00 110 ALA A CA 1
ATOM 924 C C . ALA A 1 110 ? 3.337 5.061 -14.478 1.00 97.00 110 ALA A C 1
ATOM 926 O O . ALA A 1 110 ? 2.860 5.047 -13.343 1.00 97.00 110 ALA A O 1
ATOM 927 N N . ASN A 1 111 ? 2.569 5.262 -15.553 1.00 97.38 111 ASN A N 1
ATOM 928 C CA . ASN A 1 111 ? 1.132 5.534 -15.466 1.00 97.38 111 ASN A CA 1
ATOM 929 C C . ASN A 1 111 ? 0.345 4.381 -14.821 1.00 97.38 111 ASN A C 1
ATOM 931 O O . ASN A 1 111 ? -0.584 4.614 -14.043 1.00 97.38 111 ASN A O 1
ATOM 935 N N . ARG A 1 112 ? 0.697 3.126 -15.130 1.00 97.38 112 ARG A N 1
ATOM 936 C CA . ARG A 1 112 ? 0.089 1.947 -14.495 1.00 97.38 112 ARG A CA 1
ATOM 937 C C . ARG A 1 112 ? 0.419 1.891 -13.004 1.00 97.38 112 ARG A C 1
ATOM 939 O O . ARG A 1 112 ? -0.481 1.619 -12.214 1.00 97.38 112 ARG A O 1
ATOM 946 N N . SER A 1 113 ? 1.662 2.181 -12.629 1.00 97.12 113 SER A N 1
ATOM 947 C CA . SER A 1 113 ? 2.109 2.227 -11.234 1.00 97.12 113 SER A CA 1
ATOM 948 C C . SER A 1 113 ? 1.326 3.264 -10.425 1.00 97.12 113 SER A C 1
ATOM 950 O O . SER A 1 113 ? 0.755 2.925 -9.390 1.00 97.12 113 SER A O 1
ATOM 952 N N . VAL A 1 114 ? 1.170 4.485 -10.952 1.00 97.50 114 VAL A N 1
ATOM 953 C CA . VAL A 1 114 ? 0.376 5.546 -10.304 1.00 97.50 114 VAL A CA 1
ATOM 954 C C . VAL A 1 114 ? -1.075 5.104 -10.088 1.00 97.50 114 VAL A C 1
ATOM 956 O O . VAL A 1 114 ? -1.602 5.229 -8.984 1.00 97.50 114 VAL A O 1
ATOM 959 N N . LYS A 1 115 ? -1.716 4.504 -11.102 1.00 97.19 115 LYS A N 1
ATOM 960 C CA . LYS A 1 115 ? -3.091 3.986 -10.973 1.00 97.19 115 LYS A CA 1
ATOM 961 C C . LYS A 1 115 ? -3.213 2.901 -9.900 1.00 97.19 115 LYS A C 1
ATOM 963 O O . LYS A 1 115 ? -4.185 2.901 -9.146 1.00 97.19 115 LYS A O 1
ATOM 968 N N . LEU A 1 116 ? -2.250 1.981 -9.830 1.00 97.31 116 LEU A N 1
ATOM 969 C CA . LEU A 1 116 ? -2.221 0.935 -8.803 1.00 97.31 116 LEU A CA 1
ATOM 970 C C . LEU A 1 116 ? -2.002 1.530 -7.407 1.00 97.31 116 LEU A C 1
ATOM 972 O O . LEU A 1 116 ? -2.664 1.117 -6.457 1.00 97.31 116 LEU A O 1
ATOM 976 N N . GLN A 1 117 ? -1.136 2.534 -7.277 1.00 97.62 117 GLN A N 1
ATOM 977 C CA . GLN A 1 117 ? -0.899 3.235 -6.018 1.00 97.62 117 GLN A CA 1
ATOM 978 C C . GLN A 1 117 ? -2.154 3.981 -5.538 1.00 97.62 117 GLN A C 1
ATOM 980 O O . GLN A 1 117 ? -2.487 3.923 -4.352 1.00 97.62 117 GLN A O 1
ATOM 985 N N . ASP A 1 118 ? -2.895 4.613 -6.448 1.00 97.62 118 ASP A N 1
ATOM 986 C CA . ASP A 1 118 ? -4.177 5.251 -6.141 1.00 97.62 118 ASP A CA 1
ATOM 987 C C . ASP A 1 118 ? -5.231 4.240 -5.681 1.00 97.62 118 ASP A C 1
ATOM 989 O O . ASP A 1 118 ? -5.948 4.496 -4.710 1.00 97.62 118 ASP A O 1
ATOM 993 N N . GLN A 1 119 ? -5.326 3.084 -6.346 1.00 97.56 119 GLN A N 1
ATOM 994 C CA . GLN A 1 119 ? -6.212 1.995 -5.925 1.00 97.56 119 GLN A CA 1
ATOM 995 C C . GLN A 1 119 ? -5.831 1.488 -4.534 1.00 97.56 119 GLN A C 1
ATOM 997 O O . GLN A 1 119 ? -6.688 1.415 -3.657 1.00 97.56 119 GLN A O 1
ATOM 1002 N N . LEU A 1 120 ? -4.542 1.237 -4.298 1.00 97.75 120 LEU A N 1
ATOM 1003 C CA . LEU A 1 120 ? -4.036 0.812 -2.997 1.00 97.75 120 LEU A CA 1
ATOM 1004 C C . LEU A 1 120 ? -4.361 1.840 -1.907 1.00 97.75 120 LEU A C 1
ATOM 1006 O O . LEU A 1 120 ? -4.751 1.464 -0.804 1.00 97.75 120 LEU A O 1
ATOM 1010 N N . ARG A 1 121 ? -4.243 3.141 -2.202 1.00 98.00 121 ARG A N 1
ATOM 1011 C CA . ARG A 1 121 ? -4.598 4.209 -1.257 1.00 98.00 121 ARG A CA 1
ATOM 1012 C C . ARG A 1 121 ? -6.091 4.205 -0.928 1.00 98.00 121 ARG A C 1
ATOM 1014 O O . ARG A 1 121 ? -6.443 4.366 0.237 1.00 98.00 121 ARG A O 1
ATOM 1021 N N . ARG A 1 122 ? -6.960 4.009 -1.927 1.00 97.69 122 ARG A N 1
ATOM 1022 C CA . ARG A 1 122 ? -8.419 3.916 -1.726 1.00 97.69 122 ARG A CA 1
ATOM 1023 C C . ARG A 1 122 ? -8.794 2.693 -0.897 1.00 97.69 122 ARG A C 1
ATOM 1025 O O . ARG A 1 122 ? -9.554 2.834 0.053 1.00 97.69 122 ARG A O 1
ATOM 1032 N N . GLU A 1 123 ? -8.239 1.528 -1.218 1.00 97.12 123 GLU A N 1
ATOM 1033 C CA . GLU A 1 123 ? -8.509 0.294 -0.473 1.00 97.12 123 GLU A CA 1
ATOM 1034 C C . GLU A 1 123 ? -7.989 0.376 0.968 1.00 97.12 123 GLU A C 1
ATOM 1036 O O . GLU A 1 123 ? -8.709 0.021 1.896 1.00 97.12 123 GLU A O 1
ATOM 1041 N N . LYS A 1 124 ? -6.804 0.960 1.195 1.00 97.19 124 LYS A N 1
ATOM 1042 C CA . LYS A 1 124 ? -6.321 1.263 2.555 1.00 97.19 124 LYS A CA 1
ATOM 1043 C C . LYS A 1 124 ? -7.254 2.215 3.312 1.00 97.19 124 LYS A C 1
ATOM 1045 O O . LYS A 1 124 ? -7.456 2.034 4.508 1.00 97.19 124 LYS A O 1
ATOM 1050 N N . GLY A 1 125 ? -7.824 3.211 2.629 1.00 98.06 125 GLY A N 1
ATOM 1051 C CA . GLY A 1 125 ? -8.828 4.112 3.203 1.00 98.06 125 GLY A CA 1
ATOM 1052 C C . GLY A 1 125 ? -10.080 3.363 3.663 1.00 98.06 125 GLY A C 1
ATOM 1053 O O . GLY A 1 125 ? -10.451 3.463 4.829 1.00 98.06 125 GLY A O 1
ATOM 1054 N N . LYS A 1 126 ? -10.659 2.536 2.784 1.00 97.81 126 LYS A N 1
ATOM 1055 C CA . LYS A 1 126 ? -11.822 1.691 3.105 1.00 97.81 126 LYS A CA 1
ATOM 1056 C C . LYS A 1 126 ? -11.543 0.726 4.252 1.00 97.81 126 LYS A C 1
ATOM 1058 O O . LYS A 1 126 ? -12.394 0.541 5.112 1.00 97.81 126 LYS A O 1
ATOM 1063 N N . LEU A 1 127 ? -10.359 0.113 4.274 1.00 97.69 127 LEU A N 1
ATOM 1064 C CA . LEU A 1 127 ? -9.964 -0.814 5.331 1.00 97.69 127 LEU A CA 1
ATOM 1065 C C . LEU A 1 127 ? -9.906 -0.099 6.684 1.00 97.69 127 LEU A C 1
ATOM 1067 O O . LEU A 1 127 ? -10.480 -0.590 7.649 1.00 97.69 127 LEU A O 1
ATOM 1071 N N . LYS A 1 128 ? -9.324 1.104 6.734 1.00 97.88 128 LYS A N 1
ATOM 1072 C CA . LYS A 1 128 ? -9.291 1.928 7.950 1.00 97.88 128 LYS A CA 1
ATOM 1073 C C . LYS A 1 128 ? -10.690 2.359 8.407 1.00 97.88 128 LYS A C 1
ATOM 1075 O O . LYS A 1 128 ? -10.974 2.357 9.603 1.00 97.88 128 LYS A O 1
ATOM 1080 N N . GLU A 1 129 ? -11.568 2.731 7.476 1.00 97.62 129 GLU A N 1
ATOM 1081 C CA . GLU A 1 129 ? -12.972 3.038 7.785 1.00 97.62 129 GLU A CA 1
ATOM 1082 C C . GLU A 1 129 ? -13.691 1.810 8.356 1.00 97.62 129 GLU A C 1
ATOM 1084 O O . GLU A 1 129 ? -14.341 1.902 9.397 1.00 97.62 129 GLU A O 1
ATOM 1089 N N . LEU A 1 130 ? -13.520 0.646 7.726 1.00 97.62 130 LEU A N 1
ATOM 1090 C CA . LEU A 1 130 ? -14.128 -0.604 8.165 1.00 97.62 130 LEU A CA 1
ATOM 1091 C C . LEU A 1 130 ? -13.618 -1.025 9.550 1.00 97.62 130 LEU A C 1
ATOM 1093 O O . LEU A 1 130 ? -14.426 -1.354 10.416 1.00 97.62 130 LEU A O 1
ATOM 1097 N N . GLU A 1 131 ? -12.311 -0.943 9.798 1.00 97.12 131 GLU A N 1
ATOM 1098 C CA . GLU A 1 131 ? -11.712 -1.159 11.121 1.00 97.12 131 GLU A CA 1
ATOM 1099 C C . GLU A 1 131 ? -12.313 -0.220 12.173 1.00 97.12 131 GLU A C 1
ATOM 1101 O O . GLU A 1 131 ? -12.696 -0.675 13.253 1.00 97.12 131 GLU A O 1
ATOM 1106 N N . GLY A 1 132 ? -12.479 1.064 11.837 1.00 97.88 132 GLY A N 1
ATOM 1107 C CA . GLY A 1 132 ? -13.135 2.044 12.702 1.00 97.88 132 GLY A CA 1
ATOM 1108 C C . GLY A 1 132 ? -14.582 1.666 13.030 1.00 97.88 132 GLY A C 1
ATOM 1109 O O . GLY A 1 132 ? -14.973 1.672 14.199 1.00 97.88 132 GLY A O 1
ATOM 1110 N N . THR A 1 133 ? -15.373 1.270 12.027 1.00 97.38 133 THR A N 1
ATOM 1111 C CA . THR A 1 133 ? -16.761 0.825 12.252 1.00 97.38 133 THR A CA 1
ATOM 1112 C C . THR A 1 133 ? -16.836 -0.454 13.083 1.00 97.38 133 THR A C 1
ATOM 1114 O O . THR A 1 133 ? -17.683 -0.551 13.968 1.00 97.38 133 THR A O 1
ATOM 1117 N N . HIS A 1 134 ? -15.927 -1.407 12.863 1.00 97.12 134 HIS A N 1
ATOM 1118 C CA . HIS A 1 134 ? -15.852 -2.655 13.624 1.00 97.12 134 HIS A CA 1
ATOM 1119 C C . HIS A 1 134 ? -15.449 -2.424 15.079 1.00 97.12 134 HIS A C 1
ATOM 1121 O O . HIS A 1 134 ? -15.951 -3.071 15.996 1.00 97.12 134 HIS A O 1
ATOM 1127 N N . GLN A 1 135 ? -14.543 -1.481 15.323 1.00 97.31 135 GLN A N 1
ATOM 1128 C CA . GLN A 1 135 ? -14.169 -1.115 16.682 1.00 97.31 135 GLN A CA 1
ATOM 1129 C C . GLN A 1 135 ? -15.325 -0.418 17.407 1.00 97.31 135 GLN A C 1
ATOM 1131 O O . GLN A 1 135 ? -15.609 -0.756 18.557 1.00 97.31 135 GLN A O 1
ATOM 1136 N N . ALA A 1 136 ? -16.049 0.473 16.724 1.00 97.06 136 ALA A N 1
ATOM 1137 C CA . ALA A 1 136 ? -17.243 1.113 17.270 1.00 97.06 136 ALA A CA 1
ATOM 1138 C C . ALA A 1 136 ? -18.370 0.103 17.558 1.00 97.06 136 ALA A C 1
ATOM 1140 O O . ALA A 1 136 ? -19.021 0.183 18.598 1.00 97.06 136 ALA A O 1
ATOM 1141 N N . THR A 1 137 ? -18.599 -0.880 16.679 1.00 97.12 137 THR A N 1
ATOM 1142 C CA . THR A 1 137 ? -19.610 -1.927 16.914 1.00 97.12 137 THR A CA 1
ATOM 1143 C C . THR A 1 137 ? -19.213 -2.838 18.073 1.00 97.12 137 THR A C 1
ATOM 1145 O O . THR A 1 137 ? -20.061 -3.166 18.902 1.00 97.12 137 THR A O 1
ATOM 1148 N N . LYS A 1 138 ? -17.926 -3.192 18.198 1.00 97.38 138 LYS A N 1
ATOM 1149 C CA . LYS A 1 138 ? -17.400 -3.924 19.361 1.00 97.38 138 LYS A CA 1
ATOM 1150 C C . LYS A 1 138 ? -17.601 -3.163 20.668 1.00 97.38 138 LYS A C 1
ATOM 1152 O O . LYS A 1 138 ? -18.019 -3.777 21.645 1.00 97.38 138 LYS A O 1
ATOM 1157 N N . GLN A 1 139 ? -17.320 -1.859 20.688 1.00 97.00 139 GLN A N 1
ATOM 1158 C CA . GLN A 1 139 ? -17.536 -1.017 21.870 1.00 97.00 139 GLN A CA 1
ATOM 1159 C C . GLN A 1 139 ? -19.015 -0.982 22.257 1.00 97.00 139 GLN A C 1
ATOM 1161 O O . GLN A 1 139 ? -19.342 -1.327 23.387 1.00 97.00 139 GLN A O 1
ATOM 1166 N N . ARG A 1 140 ? -19.916 -0.726 21.300 1.00 96.94 140 ARG A N 1
ATOM 1167 C CA . ARG A 1 140 ? -21.369 -0.751 21.545 1.00 96.94 140 ARG A CA 1
ATOM 1168 C C . ARG A 1 140 ? -21.866 -2.098 22.070 1.00 96.94 140 ARG A C 1
ATOM 1170 O O . ARG A 1 140 ? -22.726 -2.144 22.938 1.00 96.94 140 ARG A O 1
ATOM 1177 N N . LEU A 1 141 ? -21.334 -3.210 21.557 1.00 96.31 141 LEU A N 1
ATOM 1178 C CA . LEU A 1 141 ? -21.679 -4.544 22.058 1.00 96.31 141 LEU A CA 1
ATOM 1179 C C . LEU A 1 141 ? -21.157 -4.789 23.478 1.00 96.31 141 LEU A C 1
ATOM 1181 O O . LEU A 1 141 ? -21.824 -5.467 24.257 1.00 96.31 141 LEU A O 1
ATOM 1185 N N . ALA A 1 142 ? -19.974 -4.273 23.818 1.00 95.81 142 ALA A N 1
ATOM 1186 C CA . ALA A 1 142 ? -19.438 -4.354 25.173 1.00 95.81 142 ALA A CA 1
ATOM 1187 C C . ALA A 1 142 ? -20.272 -3.516 26.155 1.00 95.81 142 ALA A C 1
ATOM 1189 O O . ALA A 1 142 ? -20.641 -4.027 27.210 1.00 95.81 142 ALA A O 1
ATOM 1190 N N . GLU A 1 143 ? -20.633 -2.291 25.772 1.00 96.69 143 GLU A N 1
ATOM 1191 C CA . GLU A 1 143 ? -21.528 -1.411 26.534 1.00 96.69 143 GLU A CA 1
ATOM 1192 C C . GLU A 1 143 ? -22.890 -2.080 26.761 1.00 96.69 143 GLU A C 1
ATOM 1194 O O . GLU A 1 143 ? -23.303 -2.249 27.904 1.00 96.69 143 GLU A O 1
ATOM 1199 N N . ALA A 1 144 ? -23.531 -2.598 25.707 1.00 95.75 144 ALA A N 1
ATOM 1200 C CA . ALA A 1 144 ? -24.814 -3.296 25.821 1.00 95.75 144 ALA A CA 1
ATOM 1201 C C . ALA A 1 144 ? -24.745 -4.544 26.725 1.00 95.75 144 ALA A C 1
ATOM 1203 O O . ALA A 1 144 ? -25.688 -4.853 27.454 1.00 95.75 144 ALA A O 1
ATOM 1204 N N . ARG A 1 145 ? -23.622 -5.279 26.709 1.00 95.69 145 ARG A N 1
ATOM 1205 C CA . ARG A 1 145 ? -23.398 -6.406 27.632 1.00 95.69 145 ARG A CA 1
ATOM 1206 C C . ARG A 1 145 ? -23.276 -5.935 29.076 1.00 95.69 145 ARG A C 1
ATOM 1208 O O . ARG A 1 145 ? -23.818 -6.591 29.963 1.00 95.69 145 ARG A O 1
ATOM 1215 N N . GLN A 1 146 ? -22.568 -4.835 29.313 1.00 95.38 146 GLN A N 1
ATOM 1216 C CA . GLN A 1 146 ? -22.425 -4.263 30.646 1.00 95.38 146 GLN A CA 1
ATOM 1217 C C . GLN A 1 146 ? -23.775 -3.771 31.178 1.00 95.38 146 GLN A C 1
ATOM 1219 O O . GLN A 1 146 ? -24.156 -4.153 32.280 1.00 95.38 146 GLN A O 1
ATOM 1224 N N . GLU A 1 147 ? -24.543 -3.041 30.367 1.00 95.06 147 GLU A N 1
ATOM 1225 C CA . GLU A 1 147 ? -25.900 -2.602 30.714 1.00 95.06 147 GLU A CA 1
ATOM 1226 C C . GLU A 1 147 ? -26.811 -3.784 31.068 1.00 95.06 147 GLU A C 1
ATOM 1228 O O . GLU A 1 147 ? -27.543 -3.737 32.056 1.00 95.06 147 GLU A O 1
ATOM 1233 N N . PHE A 1 148 ? -26.732 -4.882 30.311 1.00 94.06 148 PHE A N 1
ATOM 1234 C CA . PHE A 1 148 ? -27.483 -6.099 30.615 1.00 94.06 148 PHE A CA 1
ATOM 1235 C C . PHE A 1 148 ? -27.060 -6.736 31.949 1.00 94.06 148 PHE A C 1
ATOM 1237 O O . PHE A 1 148 ? -27.909 -7.171 32.733 1.00 94.06 148 PHE A O 1
ATOM 1244 N N . HIS A 1 149 ? -25.755 -6.790 32.231 1.00 94.25 149 HIS A N 1
ATOM 1245 C CA . HIS A 1 149 ? -25.243 -7.286 33.509 1.00 94.25 149 HIS A CA 1
ATOM 1246 C C . HIS A 1 149 ? -25.693 -6.417 34.688 1.00 94.25 149 HIS A C 1
ATOM 1248 O O . HIS A 1 149 ? -26.122 -6.962 35.708 1.00 94.25 149 HIS A O 1
ATOM 1254 N N . ASP A 1 150 ? -25.649 -5.094 34.539 1.00 93.62 150 ASP A N 1
ATOM 1255 C CA . ASP A 1 150 ? -26.092 -4.148 35.561 1.00 93.62 150 ASP A CA 1
ATOM 1256 C C . ASP A 1 150 ? -27.606 -4.240 35.788 1.00 93.62 150 ASP A C 1
ATOM 1258 O O . ASP A 1 150 ? -28.054 -4.286 36.936 1.00 93.62 150 ASP A O 1
ATOM 1262 N N . TYR A 1 151 ? -28.398 -4.375 34.720 1.00 93.62 151 TYR A N 1
ATOM 1263 C CA . TYR A 1 151 ? -29.837 -4.624 34.818 1.00 93.62 151 TYR A CA 1
ATOM 1264 C C . TYR A 1 151 ? -30.133 -5.901 35.613 1.00 93.62 151 TYR A C 1
ATOM 1266 O O . TYR A 1 151 ? -30.883 -5.861 36.589 1.00 93.62 151 TYR A O 1
ATOM 1274 N N . LYS A 1 152 ? -29.486 -7.022 35.268 1.00 93.88 152 LYS A N 1
ATOM 1275 C CA . LYS A 1 152 ? -29.671 -8.303 35.969 1.00 93.88 152 LYS A CA 1
ATOM 1276 C C . LYS A 1 152 ? -29.223 -8.238 37.433 1.00 93.88 152 LYS A C 1
ATOM 1278 O O . LYS A 1 152 ? -29.858 -8.827 38.304 1.00 93.88 152 LYS A O 1
ATOM 1283 N N . ARG A 1 153 ? -28.141 -7.512 37.729 1.00 93.56 153 ARG A N 1
ATOM 1284 C CA . ARG A 1 153 ? -27.673 -7.289 39.104 1.00 93.56 153 ARG A CA 1
ATOM 1285 C C . ARG A 1 153 ? -28.684 -6.479 39.916 1.00 93.56 153 ARG A C 1
ATOM 1287 O O . ARG A 1 153 ? -28.932 -6.817 41.074 1.00 93.56 153 ARG A O 1
ATOM 1294 N N . ASN A 1 154 ? -29.261 -5.437 39.323 1.00 93.06 154 ASN A N 1
ATOM 1295 C CA . ASN A 1 154 ? -30.271 -4.603 39.969 1.00 93.06 154 ASN A CA 1
ATOM 1296 C C . ASN A 1 154 ? -31.571 -5.376 40.208 1.00 93.06 154 ASN A C 1
ATOM 1298 O O . ASN A 1 154 ? -32.152 -5.242 41.281 1.00 93.06 154 ASN A O 1
ATOM 1302 N N . ASP A 1 155 ? -31.982 -6.220 39.261 1.00 92.94 155 ASP A N 1
ATOM 1303 C CA . ASP A 1 155 ? -33.160 -7.083 39.400 1.00 92.94 155 ASP A CA 1
ATOM 1304 C C . ASP A 1 155 ? -32.981 -8.110 40.532 1.00 92.94 155 ASP A C 1
ATOM 1306 O O . ASP A 1 155 ? -33.808 -8.195 41.440 1.00 92.94 155 ASP A O 1
ATOM 1310 N N . ASN A 1 156 ? -31.825 -8.785 40.583 1.00 91.56 156 ASN A N 1
ATOM 1311 C CA . ASN A 1 156 ? -31.474 -9.664 41.705 1.00 91.56 156 ASN A CA 1
ATOM 1312 C C . ASN A 1 156 ? -31.467 -8.906 43.044 1.00 91.56 156 ASN A C 1
ATOM 1314 O O . ASN A 1 156 ? -32.042 -9.364 44.027 1.00 91.56 156 ASN A O 1
ATOM 1318 N N . SER A 1 157 ? -30.877 -7.706 43.073 1.00 92.69 157 SER A N 1
ATOM 1319 C CA . SER A 1 157 ? -30.868 -6.857 44.273 1.00 92.69 157 SER A CA 1
ATOM 1320 C C . SER A 1 157 ? -32.286 -6.460 44.700 1.00 92.69 157 SER A C 1
ATOM 1322 O O . SER A 1 157 ? -32.583 -6.398 45.892 1.00 92.69 157 SER A O 1
ATOM 1324 N N . ALA A 1 158 ? -33.185 -6.203 43.746 1.00 93.44 158 ALA A N 1
ATOM 1325 C CA . ALA A 1 158 ? -34.580 -5.884 44.024 1.00 93.44 158 ALA A CA 1
ATOM 1326 C C . ALA A 1 158 ? -35.331 -7.086 44.622 1.00 93.44 158 ALA A C 1
ATOM 1328 O O . ALA A 1 158 ? -36.080 -6.910 45.591 1.00 93.44 158 ALA A O 1
ATOM 1329 N N . ALA A 1 159 ? -35.088 -8.296 44.108 1.00 94.00 159 ALA A N 1
ATOM 1330 C CA . ALA A 1 159 ? -35.626 -9.535 44.666 1.00 94.00 159 ALA A CA 1
ATOM 1331 C C . ALA A 1 159 ? -35.128 -9.780 46.105 1.00 94.00 159 ALA A C 1
ATOM 1333 O O . ALA A 1 159 ? -35.933 -10.055 47.001 1.00 94.00 159 ALA A O 1
ATOM 1334 N N . ASP A 1 160 ? -33.833 -9.576 46.363 1.00 94.00 160 ASP A N 1
ATOM 1335 C CA . ASP A 1 160 ? -33.241 -9.703 47.701 1.00 94.00 160 ASP A CA 1
ATOM 1336 C C . ASP A 1 160 ? -33.843 -8.693 48.690 1.00 94.00 160 ASP A C 1
ATOM 1338 O O . ASP A 1 160 ? -34.215 -9.043 49.814 1.00 94.00 160 ASP A O 1
ATOM 1342 N N . ILE A 1 161 ? -34.012 -7.434 48.267 1.00 95.19 161 ILE A N 1
ATOM 1343 C CA . ILE A 1 161 ? -34.659 -6.393 49.079 1.00 95.19 161 ILE A CA 1
ATOM 1344 C C . ILE A 1 161 ? -36.103 -6.786 49.422 1.00 95.19 161 ILE A C 1
ATOM 1346 O O . ILE A 1 161 ? -36.545 -6.563 50.554 1.00 95.19 161 ILE A O 1
ATOM 1350 N N . ALA A 1 162 ? -36.851 -7.363 48.477 1.00 95.12 162 ALA A N 1
ATOM 1351 C CA . ALA A 1 162 ? -38.219 -7.818 48.720 1.00 95.12 162 ALA A CA 1
ATOM 1352 C C . ALA A 1 162 ? -38.264 -8.951 49.762 1.00 95.12 162 ALA A C 1
ATOM 1354 O O . ALA A 1 162 ? -39.035 -8.867 50.724 1.00 95.12 162 ALA A O 1
ATOM 1355 N N . SER A 1 163 ? -37.384 -9.948 49.632 1.00 95.75 163 SER A N 1
ATOM 1356 C CA . SER A 1 163 ? -37.255 -11.058 50.586 1.00 95.75 163 SER A CA 1
ATOM 1357 C C . SER A 1 163 ? -36.874 -10.574 51.994 1.00 95.75 1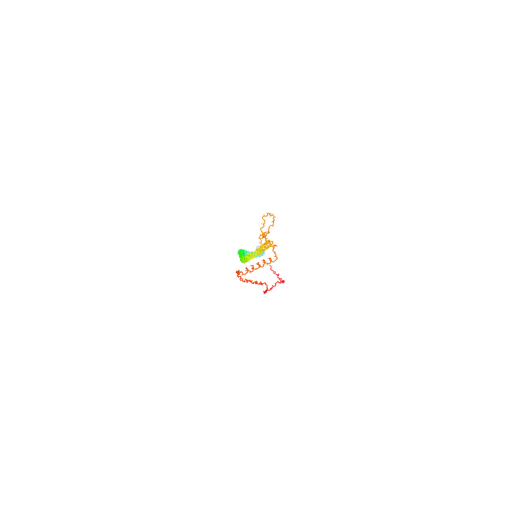63 SER A C 1
ATOM 1359 O O . SER A 1 163 ? -37.538 -10.895 52.986 1.00 95.75 163 SER A O 1
ATOM 1361 N N . LEU A 1 164 ? -35.880 -9.684 52.103 1.00 96.25 164 LEU A N 1
ATOM 1362 C CA . LEU A 1 164 ? -35.468 -9.102 53.386 1.00 96.25 164 LEU A CA 1
ATOM 1363 C C . LEU A 1 164 ? -36.593 -8.301 54.057 1.00 96.25 164 LEU A C 1
ATOM 1365 O O . LEU A 1 164 ? -36.779 -8.388 55.275 1.00 96.25 164 LEU A O 1
ATOM 1369 N N . ARG A 1 165 ? -37.395 -7.555 53.285 1.00 95.25 165 ARG A N 1
ATOM 1370 C CA . ARG A 1 165 ? -38.582 -6.851 53.807 1.00 95.25 165 ARG A CA 1
ATOM 1371 C C . ARG A 1 165 ? -39.637 -7.825 54.347 1.00 95.25 165 ARG A C 1
ATOM 1373 O O . ARG A 1 165 ? -40.252 -7.545 55.382 1.00 95.25 165 ARG A O 1
ATOM 1380 N N . GLN A 1 166 ? -39.825 -8.981 53.709 1.00 96.38 166 GLN A N 1
ATOM 1381 C CA . GLN A 1 166 ? -40.713 -10.036 54.207 1.00 96.38 166 GLN A CA 1
ATOM 1382 C C . GLN A 1 166 ? -40.192 -10.646 55.520 1.00 96.38 166 GLN A C 1
ATOM 1384 O O . GLN A 1 166 ? -40.938 -10.779 56.491 1.00 96.38 166 GLN A O 1
ATOM 1389 N N . HIS A 1 167 ? -38.896 -10.948 55.610 1.00 96.62 167 HIS A N 1
ATOM 1390 C CA . HIS A 1 167 ? -38.293 -11.442 56.853 1.00 96.62 167 HIS A CA 1
ATOM 1391 C C . HIS A 1 167 ? -38.431 -10.432 57.999 1.00 96.62 167 HIS A C 1
ATOM 1393 O O . HIS A 1 167 ? -38.804 -10.797 59.118 1.00 96.62 167 HIS A O 1
ATOM 1399 N N . LEU A 1 168 ? -38.210 -9.145 57.720 1.00 96.81 168 LEU A N 1
ATOM 1400 C CA . LEU A 1 168 ? -38.341 -8.078 58.710 1.00 96.81 168 LEU A CA 1
ATOM 1401 C C . LEU A 1 168 ? -39.786 -7.918 59.207 1.00 96.81 168 LEU A C 1
ATOM 1403 O O . LEU A 1 168 ? -40.008 -7.727 60.406 1.00 96.81 168 LEU A O 1
ATOM 1407 N N . THR A 1 169 ? -40.783 -8.043 58.328 1.00 96.25 169 THR A N 1
ATOM 1408 C CA . THR A 1 169 ? -42.201 -8.009 58.730 1.00 96.25 169 THR A CA 1
ATOM 1409 C C . THR A 1 169 ? -42.586 -9.222 59.578 1.00 96.25 169 THR A C 1
ATOM 1411 O O . THR A 1 169 ? -43.221 -9.046 60.623 1.00 96.25 169 THR A O 1
ATOM 1414 N N . MET A 1 170 ? -42.141 -10.432 59.217 1.00 95.81 170 MET A N 1
ATOM 1415 C CA . MET A 1 170 ? -42.346 -11.635 60.037 1.00 95.81 170 MET A CA 1
ATOM 1416 C C . MET A 1 170 ? -41.711 -11.496 61.424 1.00 95.81 170 MET A C 1
ATOM 1418 O O . MET A 1 170 ? -42.394 -11.690 62.433 1.00 95.81 170 MET A O 1
ATOM 1422 N N . LYS A 1 171 ? -40.448 -11.058 61.497 1.00 96.62 171 LYS A N 1
ATOM 1423 C CA . LYS A 1 171 ? -39.752 -10.825 62.772 1.00 96.62 171 LYS A CA 1
ATOM 1424 C C . LYS A 1 171 ? -40.410 -9.730 63.605 1.00 96.62 171 LYS A C 1
ATOM 1426 O O . LYS A 1 171 ? -40.573 -9.885 64.813 1.00 96.62 171 LYS A O 1
ATOM 1431 N N . THR A 1 172 ? -40.886 -8.658 62.978 1.00 97.00 172 THR A N 1
ATOM 1432 C CA . THR A 1 172 ? -41.645 -7.606 63.672 1.00 97.00 172 THR A CA 1
ATOM 1433 C C . THR A 1 172 ? -42.936 -8.157 64.286 1.00 97.00 172 THR A C 1
ATOM 1435 O O . THR A 1 172 ? -43.294 -7.804 65.414 1.00 97.00 172 THR A O 1
ATOM 1438 N N . ASN A 1 173 ? -43.639 -9.041 63.576 1.00 96.62 173 ASN A N 1
ATOM 1439 C CA . ASN A 1 173 ? -44.852 -9.686 64.077 1.00 96.62 173 ASN A CA 1
ATOM 1440 C C . ASN A 1 173 ? -44.560 -10.671 65.217 1.00 96.62 173 ASN A C 1
ATOM 1442 O O . ASN A 1 173 ? -45.306 -10.701 66.198 1.00 96.62 173 ASN A O 1
ATOM 1446 N N . GLU A 1 174 ? -43.461 -11.418 65.134 1.00 97.00 174 GLU A N 1
ATOM 1447 C CA . GLU A 1 174 ? -42.978 -12.294 66.204 1.00 97.00 174 GLU A CA 1
ATOM 1448 C C . GLU A 1 174 ? -42.655 -11.491 67.472 1.00 97.00 174 GLU A C 1
ATOM 1450 O O . GLU A 1 174 ? -43.181 -11.787 68.544 1.00 97.00 174 GLU A O 1
ATOM 1455 N N . VAL A 1 175 ? -41.918 -10.383 67.348 1.00 96.88 175 VAL A N 1
ATOM 1456 C CA . VAL A 1 175 ? -41.631 -9.477 68.472 1.00 96.88 175 VAL A CA 1
ATOM 1457 C C . VAL A 1 175 ? -42.918 -8.899 69.066 1.00 96.88 175 VAL A C 1
ATOM 1459 O O . VAL A 1 175 ? -43.053 -8.818 70.288 1.00 96.88 175 VAL A O 1
ATOM 1462 N N . LYS A 1 176 ? -43.908 -8.527 68.243 1.00 96.94 176 LYS A N 1
ATOM 1463 C CA . LYS A 1 176 ? -45.228 -8.095 68.740 1.00 96.94 176 LYS A CA 1
ATOM 1464 C C . LYS A 1 176 ? -45.932 -9.210 69.521 1.00 96.94 176 LYS A C 1
ATOM 1466 O O . LYS A 1 176 ? -46.539 -8.918 70.553 1.00 96.94 176 LYS A O 1
ATOM 1471 N N . ARG A 1 177 ? -45.859 -10.467 69.066 1.00 96.81 177 ARG A N 1
ATOM 1472 C CA . ARG A 1 177 ? -46.405 -11.629 69.795 1.00 96.81 177 ARG A CA 1
ATOM 1473 C C . ARG A 1 177 ? -45.683 -11.836 71.126 1.00 96.81 177 ARG A C 1
ATOM 1475 O O . ARG A 1 177 ? -46.360 -11.939 72.144 1.00 96.81 177 ARG A O 1
ATOM 1482 N N . ILE A 1 178 ? -44.350 -11.791 71.140 1.00 96.50 178 ILE A N 1
ATOM 1483 C CA . ILE A 1 178 ? -43.539 -11.892 72.364 1.00 96.50 178 ILE A CA 1
ATOM 1484 C C . ILE A 1 178 ? -43.908 -10.776 73.345 1.00 96.50 178 ILE A C 1
ATOM 1486 O O . ILE A 1 178 ? -44.169 -11.056 74.509 1.00 96.50 178 ILE A O 1
ATOM 1490 N N . LYS A 1 179 ? -44.031 -9.522 72.889 1.00 95.81 179 LYS A N 1
ATOM 1491 C CA . LYS A 1 179 ? -44.463 -8.396 73.738 1.00 95.81 179 LYS A CA 1
ATOM 1492 C C . LYS A 1 179 ? -45.850 -8.622 74.344 1.00 95.81 179 LYS A C 1
ATOM 1494 O O . LYS A 1 179 ? -46.045 -8.360 75.528 1.00 95.81 179 LYS A O 1
ATOM 1499 N N . LYS A 1 180 ? -46.811 -9.125 73.559 1.00 95.44 180 LYS A N 1
ATOM 1500 C CA . LYS A 1 180 ? -48.152 -9.473 74.062 1.00 95.44 180 LYS A CA 1
ATOM 1501 C C . LYS A 1 180 ? -48.092 -10.590 75.107 1.00 95.44 180 LYS A C 1
ATOM 1503 O O . LYS A 1 180 ? -48.772 -10.494 76.125 1.00 95.44 180 LYS A O 1
ATOM 1508 N N . LEU A 1 181 ? -47.278 -11.620 74.872 1.00 95.69 181 LEU A N 1
ATOM 1509 C CA . LEU A 1 181 ? -47.097 -12.724 75.813 1.00 95.69 181 LEU A CA 1
ATOM 1510 C C . LEU A 1 181 ? -46.428 -12.250 77.109 1.00 95.69 181 LEU A C 1
ATOM 1512 O O . LEU A 1 181 ? -46.938 -12.525 78.188 1.00 95.69 181 LEU A O 1
ATOM 1516 N N . ALA A 1 182 ? -45.351 -11.471 77.008 1.00 96.50 182 ALA A N 1
ATOM 1517 C CA . ALA A 1 182 ? -44.670 -10.876 78.153 1.00 96.50 182 ALA A CA 1
ATOM 1518 C C . ALA A 1 182 ? -45.618 -9.991 78.977 1.00 96.50 182 ALA A C 1
ATOM 1520 O O . ALA A 1 182 ? -45.645 -10.095 80.201 1.00 96.50 182 ALA A O 1
ATOM 1521 N N . LYS A 1 183 ? -46.460 -9.180 78.317 1.00 95.25 183 LYS A N 1
ATOM 1522 C CA . LYS A 1 183 ? -47.503 -8.396 78.994 1.00 95.25 183 LYS A CA 1
ATOM 1523 C C . LYS A 1 183 ? -48.481 -9.296 79.753 1.00 95.25 183 LYS A C 1
ATOM 1525 O O . LYS A 1 183 ? -48.761 -9.024 80.913 1.00 95.25 183 LYS A O 1
ATOM 1530 N N . ARG A 1 184 ? -48.948 -10.388 79.136 1.00 94.12 184 ARG A N 1
ATOM 1531 C CA . ARG A 1 184 ? -49.838 -11.360 79.791 1.00 94.12 184 ARG A CA 1
ATOM 1532 C C . ARG A 1 184 ? -49.181 -12.005 81.013 1.00 94.12 184 ARG A C 1
ATOM 1534 O O . ARG A 1 184 ? -49.842 -12.139 82.033 1.00 94.12 184 ARG A O 1
ATOM 1541 N N . ILE A 1 185 ? -47.900 -12.368 80.928 1.00 93.69 185 ILE A N 1
ATOM 1542 C CA . ILE A 1 185 ? -47.146 -12.923 82.064 1.00 93.69 185 ILE A CA 1
ATOM 1543 C C . ILE A 1 185 ? -47.059 -11.898 83.202 1.00 93.69 185 ILE A C 1
ATOM 1545 O O . ILE A 1 185 ? -47.272 -12.252 84.357 1.00 93.69 185 ILE A O 1
ATOM 1549 N N . LEU A 1 186 ? -46.791 -10.624 82.894 1.00 94.50 186 LEU A N 1
ATOM 1550 C CA . LEU A 1 186 ? -46.768 -9.554 83.897 1.00 94.50 186 LEU A CA 1
ATOM 1551 C C . LEU A 1 186 ? -48.143 -9.326 84.535 1.00 94.50 186 LEU A C 1
ATOM 1553 O O . LEU A 1 186 ? -48.227 -9.174 85.750 1.00 94.50 186 LEU A O 1
ATOM 1557 N N . GLU A 1 187 ? -49.216 -9.336 83.741 1.00 92.50 187 GLU A N 1
ATOM 1558 C CA . GLU A 1 187 ? -50.594 -9.238 84.237 1.00 92.50 187 GLU A CA 1
ATOM 1559 C C . GLU A 1 187 ? -50.929 -10.414 85.167 1.00 92.50 187 GLU A C 1
ATOM 1561 O O . GLU A 1 187 ? -51.362 -10.185 86.294 1.00 92.50 187 GLU A O 1
ATOM 1566 N N . GLN A 1 188 ? -50.638 -11.650 84.741 1.00 91.06 188 GLN A N 1
ATOM 1567 C CA . GLN A 1 188 ? -50.835 -12.864 85.541 1.00 91.06 188 GLN A CA 1
ATOM 1568 C C . GLN A 1 188 ? -50.018 -12.841 86.836 1.00 91.06 188 GLN A C 1
ATOM 1570 O O . GLN A 1 188 ? -50.536 -13.175 87.898 1.00 91.06 188 GLN A O 1
ATOM 1575 N N . ARG A 1 189 ? -48.751 -12.417 86.782 1.00 92.88 189 ARG A N 1
ATOM 1576 C CA . ARG A 1 189 ? -47.926 -12.232 87.980 1.00 92.88 189 ARG A CA 1
ATOM 1577 C C . ARG A 1 189 ? -48.548 -11.197 88.918 1.00 92.88 189 ARG A C 1
ATOM 1579 O O . ARG A 1 189 ? -48.632 -11.448 90.116 1.00 92.88 189 ARG A O 1
ATOM 1586 N N . GLY A 1 190 ? -49.017 -10.071 88.382 1.00 92.31 190 GLY A N 1
ATOM 1587 C CA . GLY A 1 190 ? -49.712 -9.046 89.158 1.00 92.31 190 GLY A CA 1
ATOM 1588 C C . GLY A 1 190 ? -51.000 -9.564 89.805 1.00 92.31 190 GLY A C 1
ATOM 1589 O O . GLY A 1 190 ? -51.289 -9.214 90.948 1.00 92.31 190 GLY A O 1
ATOM 1590 N N . ASP A 1 191 ? -51.755 -10.426 89.119 1.00 89.56 191 ASP A N 1
ATOM 1591 C CA . ASP A 1 191 ? -52.916 -11.119 89.693 1.00 89.56 191 ASP A CA 1
ATOM 1592 C C . ASP A 1 191 ? -52.506 -12.020 90.865 1.00 89.56 191 ASP A C 1
ATOM 1594 O O . ASP A 1 191 ? -53.095 -11.930 91.941 1.00 89.56 191 ASP A O 1
ATOM 1598 N N . VAL A 1 192 ? -51.452 -12.829 90.705 1.00 90.12 192 VAL A N 1
ATOM 1599 C CA . VAL A 1 192 ? -50.922 -13.696 91.774 1.00 90.12 192 VAL A CA 1
ATOM 1600 C C . VAL A 1 192 ? -50.457 -12.881 92.982 1.00 90.12 192 VAL A C 1
ATOM 1602 O O . VAL A 1 192 ? -50.792 -13.223 94.116 1.00 90.12 192 VAL A O 1
ATOM 1605 N N . GLU A 1 193 ? -49.736 -11.782 92.762 1.00 91.31 193 GLU A N 1
ATOM 1606 C CA . GLU A 1 193 ? -49.300 -10.877 93.831 1.00 91.31 193 GLU A CA 1
ATOM 1607 C C . GLU A 1 193 ? -50.504 -10.266 94.568 1.00 91.31 193 GLU A C 1
ATOM 1609 O O . GLU A 1 193 ? -50.538 -10.265 95.802 1.00 91.31 193 GLU A O 1
ATOM 1614 N N . ARG A 1 194 ? -51.542 -9.824 93.842 1.00 89.81 194 ARG A N 1
ATOM 1615 C CA . ARG A 1 194 ? -52.802 -9.344 94.439 1.00 89.81 194 ARG A CA 1
ATOM 1616 C C . ARG A 1 194 ? -53.503 -10.429 95.256 1.00 89.81 194 ARG A C 1
ATOM 1618 O O . ARG A 1 194 ? -53.941 -10.155 96.376 1.00 89.81 194 ARG A O 1
ATOM 1625 N N . PHE A 1 195 ? -53.601 -11.652 94.734 1.00 90.00 195 PHE A N 1
ATOM 1626 C CA . PHE A 1 195 ? -54.200 -12.776 95.456 1.00 90.00 195 PHE A CA 1
ATOM 1627 C C . PHE A 1 195 ? -53.413 -13.126 96.719 1.00 90.00 195 PHE A C 1
ATOM 1629 O O . PHE A 1 195 ? -54.024 -13.377 97.759 1.00 90.00 195 PHE A O 1
ATOM 1636 N N . PHE A 1 196 ? -52.081 -13.069 96.664 1.00 88.31 196 PHE A N 1
ATOM 1637 C CA . PHE A 1 196 ? -51.213 -13.297 97.816 1.00 88.31 196 PHE A CA 1
ATOM 1638 C C . PHE A 1 196 ? -51.395 -12.233 98.894 1.00 88.31 196 PHE A C 1
ATOM 1640 O O . PHE A 1 196 ? -51.608 -12.577 100.055 1.00 88.31 196 PHE A O 1
ATOM 1647 N N . LEU A 1 197 ? -51.405 -10.951 98.519 1.00 88.88 197 LEU A N 1
ATOM 1648 C CA . LEU A 1 197 ? -51.677 -9.859 99.455 1.00 88.88 197 LEU A CA 1
ATOM 1649 C C . LEU A 1 197 ? -53.074 -9.978 100.076 1.00 88.88 197 LEU A C 1
ATOM 1651 O O . LEU A 1 197 ? -53.223 -9.790 101.280 1.00 88.88 197 LEU A O 1
ATOM 1655 N N . SER A 1 198 ? -54.088 -10.348 99.288 1.00 88.06 198 SER A N 1
ATOM 1656 C CA . SER A 1 198 ? -55.449 -10.582 99.786 1.00 88.06 198 SER A CA 1
ATOM 1657 C C . SER A 1 198 ? -55.518 -11.757 100.769 1.00 88.06 198 SER A C 1
ATOM 1659 O O . SER A 1 198 ? -56.154 -11.636 101.813 1.00 88.06 198 SER A O 1
ATOM 1661 N N . ALA A 1 199 ? -54.873 -12.887 100.460 1.00 87.69 199 ALA A N 1
ATOM 1662 C CA . ALA A 1 199 ? -54.808 -14.043 101.356 1.00 87.69 199 ALA A CA 1
ATOM 1663 C C . ALA A 1 199 ? -54.051 -13.711 102.654 1.00 87.69 199 ALA A C 1
ATOM 1665 O O . ALA A 1 199 ? -54.507 -14.065 103.740 1.00 87.69 199 ALA A O 1
ATOM 1666 N N . LEU A 1 200 ? -52.942 -12.971 102.555 1.00 86.56 200 LEU A N 1
ATOM 1667 C CA . LEU A 1 200 ? -52.202 -12.470 103.711 1.00 86.56 200 LEU A CA 1
ATOM 1668 C C . LEU A 1 200 ? -53.052 -11.548 104.583 1.00 86.56 200 LEU A C 1
ATOM 1670 O O . LEU A 1 200 ? -53.075 -11.717 105.798 1.00 86.56 200 LEU A O 1
ATOM 1674 N N . GLU A 1 201 ? -53.745 -10.578 103.991 1.00 86.75 201 GLU A N 1
ATOM 1675 C CA . GLU A 1 201 ? -54.591 -9.644 104.736 1.00 86.75 201 GLU A CA 1
ATOM 1676 C C . GLU A 1 201 ? -55.749 -10.373 105.424 1.00 86.75 201 GLU A C 1
ATOM 1678 O O . GLU A 1 201 ? -56.015 -10.123 106.598 1.00 86.75 201 GLU A O 1
ATOM 1683 N N . GLN A 1 202 ? -56.379 -11.334 104.742 1.00 85.69 202 GLN A N 1
ATOM 1684 C CA . GLN A 1 202 ? -57.428 -12.169 105.323 1.00 85.69 202 GLN A CA 1
ATOM 1685 C C . GLN A 1 202 ? -56.924 -12.924 106.562 1.00 85.69 202 GLN A C 1
ATOM 1687 O O . GLN A 1 202 ? -57.534 -12.835 107.627 1.00 85.69 202 GLN A O 1
ATOM 1692 N N . VAL A 1 203 ? -55.768 -13.588 106.470 1.00 85.38 203 VAL A N 1
ATOM 1693 C CA . VAL A 1 203 ? -55.179 -14.307 107.612 1.00 85.38 203 VAL A CA 1
ATOM 1694 C C . VAL A 1 203 ? -54.768 -13.342 108.726 1.00 85.38 203 VAL A C 1
ATOM 1696 O O . VAL A 1 203 ? -55.045 -13.603 109.895 1.00 85.38 203 VAL A O 1
ATOM 1699 N N . LYS A 1 204 ? -54.193 -12.176 108.404 1.00 85.56 204 LYS A N 1
ATOM 1700 C CA . LYS A 1 204 ? -53.881 -11.142 109.408 1.00 85.56 204 LYS A CA 1
ATOM 1701 C C . LYS A 1 204 ? -55.132 -10.652 110.137 1.00 85.56 204 LYS A C 1
ATOM 1703 O O . LYS A 1 204 ? -55.092 -10.477 111.357 1.00 85.56 204 LYS A O 1
ATOM 1708 N N . GLN A 1 205 ? -56.236 -10.431 109.425 1.00 84.69 205 GLN A N 1
ATOM 1709 C CA . GLN A 1 205 ? -57.514 -10.044 110.023 1.00 84.69 205 GLN A CA 1
ATOM 1710 C C . GLN A 1 205 ? -58.078 -11.155 110.909 1.00 84.69 205 GLN A C 1
ATOM 1712 O O . GLN A 1 205 ? -58.526 -10.872 112.018 1.00 84.69 205 GLN A O 1
ATOM 1717 N N . GLU A 1 206 ? -58.011 -12.411 110.474 1.00 83.00 206 GLU A N 1
ATOM 1718 C CA . GLU A 1 206 ? -58.434 -13.562 111.273 1.00 83.00 206 GLU A CA 1
ATOM 1719 C C . GLU A 1 206 ? -57.591 -13.725 112.546 1.00 83.00 206 GLU A C 1
ATOM 1721 O O . GLU A 1 206 ? -58.155 -13.937 113.621 1.00 83.00 206 GLU A O 1
ATOM 1726 N N . ILE A 1 207 ? -56.267 -13.538 112.471 1.00 82.94 207 ILE A N 1
ATOM 1727 C CA . ILE A 1 207 ? -55.367 -13.524 113.637 1.00 82.94 207 ILE A CA 1
ATOM 1728 C C . ILE A 1 207 ? -55.747 -12.387 114.589 1.00 82.94 207 ILE A C 1
ATOM 1730 O O . ILE A 1 207 ? -55.885 -12.619 115.790 1.00 82.94 207 ILE A O 1
ATOM 1734 N N . ARG A 1 208 ? -55.962 -11.164 114.081 1.00 82.81 208 ARG A N 1
ATOM 1735 C CA . ARG A 1 208 ? -56.424 -10.031 114.905 1.00 82.81 208 ARG A CA 1
ATOM 1736 C C . ARG A 1 208 ? -57.752 -10.352 115.587 1.00 82.81 208 ARG A C 1
ATOM 1738 O O . ARG A 1 208 ? -57.869 -10.169 116.792 1.00 82.81 208 ARG A O 1
ATOM 1745 N N . GLN A 1 209 ? -58.718 -10.910 114.858 1.00 82.81 209 GLN A N 1
ATOM 1746 C CA . GLN A 1 209 ? -60.002 -11.321 115.424 1.00 82.81 209 GLN A CA 1
ATOM 1747 C C . GLN A 1 209 ? -59.860 -12.442 116.460 1.00 82.81 209 GLN A C 1
ATOM 1749 O O . GLN A 1 209 ? -60.559 -12.405 117.473 1.00 82.81 209 GLN A O 1
ATOM 1754 N N . LYS A 1 210 ? -58.988 -13.436 116.242 1.00 82.56 210 LYS A N 1
ATOM 1755 C CA . LYS A 1 210 ? -58.673 -14.477 117.234 1.00 82.56 210 LYS A CA 1
ATOM 1756 C C . LYS A 1 210 ? -58.086 -13.854 118.495 1.00 82.56 210 LYS A C 1
ATOM 1758 O O . LYS A 1 210 ? -58.657 -14.060 119.562 1.00 82.56 210 LYS A O 1
ATOM 1763 N N . ARG A 1 211 ? -57.052 -13.015 118.362 1.00 82.00 211 ARG A N 1
ATOM 1764 C CA . ARG A 1 211 ? -56.425 -12.284 119.478 1.00 82.00 211 ARG A CA 1
ATOM 1765 C C . ARG A 1 211 ? -57.434 -11.405 120.218 1.00 82.00 211 ARG A C 1
ATOM 1767 O O . ARG A 1 211 ? -57.463 -11.418 121.442 1.00 82.00 211 ARG A O 1
ATOM 1774 N N . ASP A 1 212 ? -58.329 -10.713 119.513 1.00 80.81 212 ASP A N 1
ATOM 1775 C CA . ASP A 1 212 ? -59.406 -9.916 120.116 1.00 80.81 212 ASP A CA 1
ATOM 1776 C C . ASP A 1 212 ? -60.445 -10.776 120.842 1.00 80.81 212 ASP A C 1
ATOM 1778 O O . ASP A 1 212 ? -60.934 -10.404 121.911 1.00 80.81 212 ASP A O 1
ATOM 1782 N N . ARG A 1 213 ? -60.829 -11.923 120.269 1.00 82.12 213 ARG A N 1
ATOM 1783 C CA . ARG A 1 213 ? -61.763 -12.872 120.896 1.00 82.12 213 ARG A CA 1
ATOM 1784 C C . ARG A 1 213 ? -61.139 -13.496 122.135 1.00 82.12 213 ARG A C 1
ATOM 1786 O O . ARG A 1 213 ? -61.831 -13.607 123.143 1.00 82.12 213 ARG A O 1
ATOM 1793 N N . GLU A 1 214 ? -59.867 -13.865 122.080 1.00 80.00 214 GLU A N 1
ATOM 1794 C CA . GLU A 1 214 ? -59.091 -14.357 123.217 1.00 80.00 214 GLU A CA 1
ATOM 1795 C C . GLU A 1 214 ? -58.936 -13.279 124.281 1.00 80.00 214 GLU A C 1
ATOM 1797 O O . GLU A 1 214 ? -59.288 -13.534 125.424 1.00 80.00 214 GLU A O 1
ATOM 1802 N N . ALA A 1 215 ? -58.568 -12.048 123.922 1.00 78.12 215 ALA A N 1
ATOM 1803 C CA . ALA A 1 215 ? -58.511 -10.922 124.852 1.00 78.12 215 ALA A CA 1
ATOM 1804 C C . ALA A 1 215 ? -59.882 -10.639 125.493 1.00 78.12 215 ALA A C 1
ATOM 1806 O O . ALA A 1 215 ? -59.977 -10.443 126.704 1.00 78.12 215 ALA A O 1
ATOM 1807 N N . LYS A 1 216 ? -60.981 -10.683 124.723 1.00 78.25 216 LYS A N 1
ATOM 1808 C CA . LYS A 1 216 ? -62.355 -10.558 125.248 1.00 78.25 216 LYS A CA 1
ATOM 1809 C C . LYS A 1 216 ? -62.737 -11.734 126.149 1.00 78.25 216 LYS A C 1
ATOM 1811 O O . LYS A 1 216 ? -63.394 -11.512 127.165 1.00 78.25 216 LYS A O 1
ATOM 1816 N N . ARG A 1 217 ? -62.364 -12.970 125.800 1.00 79.06 217 ARG A N 1
ATOM 1817 C CA . ARG A 1 217 ? -62.606 -14.178 126.610 1.00 79.06 217 ARG A CA 1
ATOM 1818 C C . ARG A 1 217 ? -61.794 -14.141 127.899 1.00 79.06 217 ARG A C 1
ATOM 1820 O O . ARG A 1 217 ? -62.385 -14.340 128.950 1.00 79.06 217 ARG A O 1
ATOM 1827 N N . ALA A 1 218 ? -60.513 -13.790 127.839 1.00 76.44 218 ALA A N 1
ATOM 1828 C CA . ALA A 1 218 ? -59.637 -13.580 128.984 1.00 76.44 218 ALA A CA 1
ATOM 1829 C C . ALA A 1 218 ? -60.169 -12.458 129.881 1.00 76.44 218 ALA A C 1
ATOM 1831 O O . ALA A 1 218 ? -60.307 -12.658 131.081 1.00 76.44 218 ALA A O 1
ATOM 1832 N N . LYS A 1 219 ? -60.607 -11.323 129.314 1.00 75.81 219 LYS A N 1
ATOM 1833 C CA . LYS A 1 219 ? -61.249 -10.240 130.076 1.00 75.81 219 LYS A CA 1
ATOM 1834 C C . LYS A 1 219 ? -62.555 -10.693 130.730 1.00 75.81 219 LYS A C 1
ATOM 1836 O O . LYS A 1 219 ? -62.785 -10.366 131.889 1.00 75.81 219 LYS A O 1
ATOM 1841 N N . LYS A 1 220 ? -63.409 -11.454 130.033 1.00 75.75 220 LYS A N 1
ATOM 1842 C CA . LYS A 1 220 ? -64.647 -12.028 130.598 1.00 75.75 220 LYS A CA 1
ATOM 1843 C C . LYS A 1 220 ? -64.365 -13.084 131.669 1.00 75.75 220 LYS A C 1
ATOM 1845 O O . LYS A 1 220 ? -65.084 -13.107 132.659 1.00 75.75 220 LYS A O 1
ATOM 1850 N N . ALA A 1 221 ? -63.350 -13.927 131.492 1.00 77.31 221 ALA A N 1
ATOM 1851 C CA . ALA A 1 221 ? -62.926 -14.932 132.463 1.00 77.31 221 ALA A CA 1
ATOM 1852 C C . ALA A 1 221 ? -62.341 -14.266 133.713 1.00 77.31 221 ALA A C 1
ATOM 1854 O O . ALA A 1 221 ? -62.791 -14.560 134.812 1.00 77.31 221 ALA A O 1
ATOM 1855 N N . TYR A 1 222 ? -61.452 -13.286 133.541 1.00 71.31 222 TYR A N 1
ATOM 1856 C CA . TYR A 1 222 ? -60.921 -12.453 134.618 1.00 71.31 222 TYR A CA 1
ATOM 1857 C C . TYR A 1 222 ? -62.035 -11.685 135.345 1.00 71.31 222 TYR A C 1
ATOM 1859 O O . TYR A 1 222 ? -62.096 -11.688 136.567 1.00 71.31 222 TYR A O 1
ATOM 1867 N N . THR A 1 223 ? -62.989 -11.106 134.607 1.00 69.25 223 THR A N 1
ATOM 1868 C CA . THR A 1 223 ? -64.156 -10.423 135.194 1.00 69.25 223 THR A CA 1
ATOM 1869 C C . THR A 1 223 ? -65.076 -11.402 135.934 1.00 69.25 223 THR A C 1
ATOM 1871 O O . THR A 1 223 ? -65.553 -11.077 137.014 1.00 69.25 223 THR A O 1
ATOM 1874 N N . ARG A 1 224 ? -65.323 -12.609 135.401 1.00 68.19 224 ARG A N 1
ATOM 1875 C CA . ARG A 1 224 ? -66.068 -13.674 136.102 1.00 68.19 224 ARG A CA 1
ATOM 1876 C C . ARG A 1 224 ? -65.352 -14.119 137.370 1.00 68.19 224 ARG A C 1
ATOM 1878 O O . ARG A 1 224 ? -66.015 -14.295 138.381 1.00 68.19 224 ARG A O 1
ATOM 1885 N N . HIS A 1 225 ? -64.032 -14.265 137.317 1.00 66.50 225 HIS A N 1
ATOM 1886 C CA . HIS A 1 225 ? -63.218 -14.636 138.468 1.00 66.50 225 HIS A CA 1
ATOM 1887 C C . HIS A 1 225 ? -63.238 -13.542 139.549 1.00 66.50 225 HIS A C 1
ATOM 1889 O O . HIS A 1 225 ? -63.423 -13.836 140.726 1.00 66.50 225 HIS A O 1
ATOM 1895 N N . LEU A 1 226 ? -63.184 -12.265 139.150 1.00 61.00 226 LEU A N 1
ATOM 1896 C CA . LEU A 1 226 ? -63.384 -11.128 140.054 1.00 61.00 226 LEU A CA 1
ATOM 1897 C C . LEU A 1 226 ? -64.795 -11.096 140.667 1.00 61.00 226 LEU A C 1
ATOM 1899 O O . LEU A 1 226 ? -64.936 -10.812 141.850 1.00 61.00 226 LEU A O 1
ATOM 1903 N N . VAL A 1 227 ? -65.843 -11.405 139.896 1.00 60.72 227 VAL A N 1
ATOM 190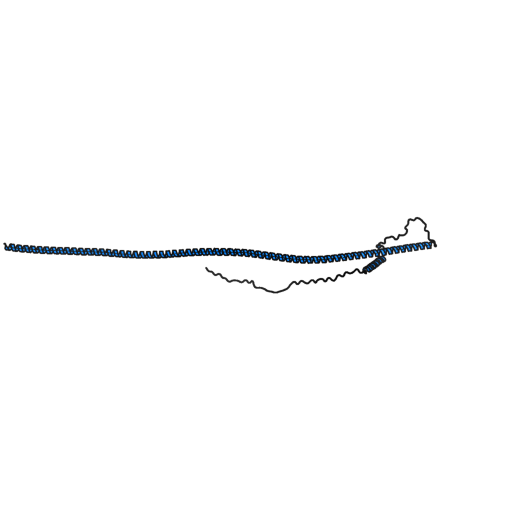4 C CA . VAL A 1 227 ? -67.229 -11.462 140.402 1.00 60.72 227 VAL A CA 1
ATOM 1905 C C . VAL A 1 227 ? -67.452 -12.662 141.335 1.00 60.72 227 VAL A C 1
ATOM 1907 O O . VAL A 1 227 ? -68.203 -12.531 142.301 1.00 60.72 227 VAL A O 1
ATOM 1910 N N . SER A 1 228 ? -66.797 -13.808 141.100 1.00 62.38 228 SER A N 1
ATOM 1911 C CA . SER A 1 228 ? -66.898 -14.979 141.988 1.00 62.38 228 SER A CA 1
ATOM 1912 C C . SER A 1 228 ? -66.174 -14.769 143.318 1.00 62.38 228 SER A C 1
ATOM 1914 O O . SER A 1 228 ? -66.676 -15.199 144.349 1.00 62.38 228 SER A O 1
ATOM 1916 N N . LEU A 1 229 ? -65.033 -14.071 143.313 1.00 57.84 229 LEU A N 1
ATOM 1917 C CA . LEU A 1 229 ? -64.319 -13.683 144.536 1.00 57.84 229 LEU A CA 1
ATOM 1918 C C . LEU A 1 229 ? -65.055 -12.582 145.329 1.00 57.84 229 LEU A C 1
ATOM 1920 O O . LEU A 1 229 ? -64.888 -12.493 146.539 1.00 57.84 229 LEU A O 1
ATOM 1924 N N . ALA A 1 230 ? -65.903 -11.777 144.676 1.00 56.59 230 ALA A N 1
ATOM 1925 C CA . ALA A 1 230 ? -66.666 -10.683 145.291 1.00 56.59 230 ALA A CA 1
ATOM 1926 C C . ALA A 1 230 ? -68.099 -11.057 145.745 1.00 56.59 230 ALA A C 1
ATOM 1928 O O . ALA A 1 230 ? -68.920 -10.165 145.974 1.00 56.59 230 ALA A O 1
ATOM 1929 N N . GLY A 1 231 ? -68.443 -12.348 145.844 1.00 56.56 231 GLY A N 1
ATOM 1930 C CA . GLY A 1 231 ? -69.723 -12.789 146.424 1.00 56.56 231 GLY A CA 1
ATOM 1931 C C . GLY A 1 231 ? -70.980 -12.276 145.700 1.00 56.56 231 GLY A C 1
ATOM 1932 O O . GLY A 1 231 ? -71.983 -11.981 146.343 1.00 56.56 231 GLY A O 1
ATOM 1933 N N . GLY A 1 232 ? -70.939 -12.122 144.369 1.00 54.38 232 GLY A N 1
ATOM 1934 C CA . GLY A 1 232 ? -72.116 -11.767 143.557 1.00 54.38 232 GLY A CA 1
ATOM 1935 C C . GLY A 1 232 ? -72.374 -10.268 143.340 1.00 54.38 232 GLY A C 1
ATOM 1936 O O . GLY A 1 232 ? -73.293 -9.917 142.599 1.00 54.38 232 GLY A O 1
ATOM 1937 N N . ARG A 1 233 ? -71.553 -9.360 143.887 1.00 52.50 233 ARG A N 1
ATOM 1938 C CA . ARG A 1 233 ? -71.577 -7.926 143.529 1.00 52.50 233 ARG A CA 1
ATOM 1939 C C . ARG A 1 233 ? -70.562 -7.630 142.421 1.00 52.50 233 ARG A C 1
ATOM 1941 O O . ARG A 1 233 ? -69.409 -8.041 142.505 1.00 52.50 233 ARG A O 1
ATOM 1948 N N . LYS A 1 234 ? -70.960 -6.873 141.384 1.00 49.75 234 LYS A N 1
ATOM 1949 C CA . LYS A 1 234 ? -69.992 -6.278 140.439 1.00 49.75 234 LYS A CA 1
ATOM 1950 C C . LYS A 1 234 ? -69.022 -5.401 141.247 1.00 49.75 234 LYS A C 1
ATOM 1952 O O . LYS A 1 234 ? -69.505 -4.481 141.909 1.00 49.75 234 LYS A O 1
ATOM 1957 N N . PRO A 1 235 ? -67.698 -5.627 141.199 1.00 45.34 235 PRO A N 1
ATOM 1958 C CA . PRO A 1 235 ? -66.763 -4.750 141.883 1.00 45.34 235 PRO A CA 1
ATOM 1959 C C . PRO A 1 235 ? -66.795 -3.374 141.210 1.00 45.34 235 PRO A C 1
ATOM 1961 O O . PRO A 1 235 ? -66.451 -3.226 140.037 1.00 45.34 235 PRO A O 1
ATOM 1964 N N . SER A 1 236 ? -67.246 -2.366 141.956 1.00 47.75 236 SER A N 1
ATOM 1965 C CA . SER A 1 236 ? -66.990 -0.966 141.635 1.00 47.75 236 SER A CA 1
ATOM 1966 C C . SER A 1 236 ? -65.519 -0.712 141.939 1.00 47.75 236 SER A C 1
ATOM 1968 O O . SER A 1 236 ? -65.151 -0.563 143.102 1.00 47.75 236 SER A O 1
ATOM 1970 N N . LEU A 1 237 ? -64.666 -0.722 140.910 1.00 49.28 237 LEU A N 1
ATOM 1971 C CA . LEU A 1 237 ? -63.274 -0.323 141.087 1.00 49.28 237 LEU A CA 1
ATOM 1972 C C . LEU A 1 237 ? -63.213 1.159 141.504 1.00 49.28 237 LEU A C 1
ATOM 1974 O O . LEU A 1 237 ? -63.945 1.981 140.944 1.00 49.28 237 LEU A O 1
ATOM 1978 N N . PRO A 1 238 ? -62.347 1.515 142.466 1.00 39.81 238 PRO A N 1
ATOM 1979 C CA . PRO A 1 238 ? -62.170 2.893 142.890 1.00 39.81 238 PRO A CA 1
ATOM 1980 C C . PRO A 1 238 ? -61.555 3.718 141.753 1.00 39.81 238 PRO A C 1
ATOM 1982 O O . PRO A 1 238 ? -60.633 3.270 141.071 1.00 39.81 238 PRO A O 1
ATOM 1985 N N . LYS A 1 239 ? -62.039 4.954 141.569 1.00 47.59 239 LYS A N 1
ATOM 1986 C CA . LYS A 1 239 ? -61.307 5.996 140.833 1.00 47.59 239 LYS A CA 1
ATOM 1987 C C . LYS A 1 239 ? -60.085 6.380 141.668 1.00 47.59 239 LYS A C 1
ATOM 1989 O O . LYS A 1 239 ? -60.116 7.350 142.413 1.00 47.59 239 LYS A O 1
ATOM 1994 N N . MET A 1 240 ? -59.030 5.587 141.567 1.00 36.16 240 MET A N 1
ATOM 1995 C CA . MET A 1 240 ? -57.696 5.951 142.023 1.00 36.16 240 MET A CA 1
ATOM 1996 C C . MET A 1 240 ? -56.842 6.129 140.774 1.00 36.16 240 MET A C 1
ATOM 1998 O O . MET A 1 240 ? -56.741 5.222 139.948 1.00 36.16 240 MET A O 1
ATOM 2002 N N . GLY A 1 241 ? -56.305 7.337 140.604 1.00 50.50 241 GLY A N 1
ATOM 2003 C CA . GLY A 1 241 ? -55.360 7.644 139.542 1.00 50.50 241 GLY A CA 1
ATOM 2004 C C . GLY A 1 241 ? -54.164 6.703 139.625 1.00 50.50 241 GLY A C 1
ATOM 2005 O O . GLY A 1 241 ? -53.573 6.540 140.689 1.00 50.50 241 GLY A O 1
ATOM 2006 N N . ALA A 1 242 ? -53.835 6.065 138.507 1.00 33.59 242 ALA A N 1
ATOM 2007 C CA . ALA A 1 242 ? -52.676 5.202 138.403 1.00 33.59 242 ALA A CA 1
ATOM 2008 C C . ALA A 1 242 ? -52.081 5.315 136.999 1.00 33.59 242 ALA A C 1
ATOM 2010 O O . ALA A 1 242 ? -52.662 4.896 136.000 1.00 33.59 242 ALA A O 1
ATOM 2011 N N . THR A 1 243 ? -50.875 5.866 136.965 1.00 45.47 243 THR A N 1
ATOM 2012 C CA . THR A 1 243 ? -49.796 5.408 136.100 1.00 45.47 243 THR A CA 1
ATOM 2013 C C . THR A 1 243 ? -49.727 3.882 136.150 1.00 45.47 243 THR A C 1
ATOM 2015 O O . THR A 1 243 ? -49.385 3.308 137.180 1.00 45.47 243 THR A O 1
ATOM 2018 N N . SER A 1 244 ? -50.111 3.210 135.075 1.00 32.03 244 SER A N 1
ATOM 2019 C CA . SER A 1 244 ? -49.693 1.844 134.746 1.00 32.03 244 SER A CA 1
ATOM 2020 C C . SER A 1 244 ? -50.426 1.394 133.493 1.00 32.03 244 SER A C 1
ATOM 2022 O O . SER A 1 244 ? -51.641 1.529 133.366 1.00 32.03 244 SER A O 1
ATOM 2024 N N . SER A 1 245 ? -49.638 0.874 132.556 1.00 41.12 245 SER A N 1
ATOM 2025 C CA . SER A 1 245 ? -49.923 -0.356 131.816 1.00 41.12 245 SER A CA 1
ATOM 2026 C C . SER A 1 245 ? -51.333 -0.935 132.020 1.00 41.12 245 SER A C 1
ATOM 2028 O O . SER A 1 245 ? -51.540 -1.866 132.797 1.00 41.12 245 SER A O 1
ATOM 2030 N N . ALA A 1 246 ? -52.294 -0.401 131.271 1.00 30.97 246 ALA A N 1
ATOM 2031 C CA . ALA A 1 246 ? -53.560 -1.054 130.972 1.00 30.97 246 ALA A CA 1
ATOM 2032 C C . ALA A 1 246 ? -53.444 -1.714 129.581 1.00 30.97 246 ALA A C 1
ATOM 2034 O O . ALA A 1 246 ? -52.614 -1.304 128.766 1.00 30.97 246 ALA A O 1
ATOM 2035 N N . PRO A 1 247 ? -54.198 -2.795 129.335 1.00 40.28 247 PRO A N 1
ATOM 2036 C CA . PRO A 1 247 ? -53.766 -3.935 128.542 1.00 40.28 247 PRO A CA 1
ATOM 2037 C C . PRO A 1 247 ? -53.581 -3.566 127.076 1.00 40.28 247 PRO A C 1
ATOM 2039 O O . PRO A 1 247 ? -54.410 -2.865 126.499 1.00 40.28 247 PRO A O 1
ATOM 2042 N N . VAL A 1 248 ? -52.488 -4.092 126.515 1.00 42.38 248 VAL A N 1
ATOM 2043 C CA . VAL A 1 248 ? -52.086 -4.060 125.106 1.00 42.38 248 VAL A CA 1
ATOM 2044 C C . VAL A 1 248 ? -53.312 -3.960 124.203 1.00 42.38 248 VAL A C 1
ATOM 2046 O O . VAL A 1 248 ? -54.017 -4.942 123.969 1.00 42.38 248 VAL A O 1
ATOM 2049 N N . ALA A 1 249 ? -53.570 -2.748 123.708 1.00 40.00 249 ALA A N 1
ATOM 2050 C CA . ALA A 1 249 ? -54.466 -2.553 122.589 1.00 40.00 249 ALA A CA 1
ATOM 2051 C C . ALA A 1 249 ? -53.930 -3.423 121.448 1.00 40.00 249 ALA A C 1
ATOM 2053 O O . ALA A 1 249 ? -52.781 -3.282 121.025 1.00 40.00 249 ALA A O 1
ATOM 2054 N N . SER A 1 250 ? -54.762 -4.341 120.979 1.00 49.44 250 SER A N 1
ATOM 2055 C CA . SER A 1 250 ? -54.532 -5.349 119.942 1.00 49.44 250 SER A CA 1
ATOM 2056 C C . SER A 1 250 ? -54.291 -4.770 118.536 1.00 49.44 250 SER A C 1
ATOM 2058 O O . SER A 1 250 ? -54.507 -5.431 117.526 1.00 49.44 250 SER A O 1
ATOM 2060 N N . ASN A 1 251 ? -53.781 -3.540 118.461 1.00 49.84 251 ASN A N 1
ATOM 2061 C CA . ASN A 1 251 ? -53.480 -2.803 117.240 1.00 49.84 251 ASN A CA 1
ATOM 2062 C C . ASN A 1 251 ? -52.004 -2.898 116.819 1.00 49.84 251 ASN A C 1
ATOM 2064 O O . ASN A 1 251 ? -51.543 -2.091 116.011 1.00 49.84 251 ASN A O 1
ATOM 2068 N N . ARG A 1 252 ? -51.239 -3.882 117.316 1.00 58.66 252 ARG A N 1
ATOM 2069 C CA . ARG A 1 252 ? -49.943 -4.188 116.693 1.00 58.66 252 ARG A CA 1
ATOM 2070 C C . ARG A 1 252 ? -50.194 -4.683 115.269 1.00 58.66 252 ARG A C 1
ATOM 2072 O O . ARG A 1 252 ? -50.974 -5.614 115.046 1.00 58.66 252 ARG A O 1
ATOM 2079 N N . ARG A 1 253 ? -49.549 -4.035 114.294 1.00 59.53 253 ARG A N 1
ATOM 2080 C CA . ARG A 1 253 ? -49.466 -4.558 112.927 1.00 59.53 253 ARG A CA 1
ATOM 2081 C C . ARG A 1 253 ? -48.885 -5.971 113.023 1.00 59.53 253 ARG A C 1
ATOM 2083 O O . ARG A 1 253 ? -47.942 -6.190 113.768 1.00 59.53 253 ARG A O 1
ATOM 2090 N N . VAL A 1 254 ? -49.534 -6.926 112.363 1.00 62.88 254 VAL A N 1
ATOM 2091 C CA . VAL A 1 254 ? -49.048 -8.305 112.297 1.00 62.88 254 VAL A CA 1
ATOM 2092 C C . VAL A 1 254 ? -48.039 -8.322 111.162 1.00 62.88 254 VAL A C 1
ATOM 2094 O O . VAL A 1 254 ? -48.432 -8.157 109.997 1.00 62.88 254 VAL A O 1
ATOM 2097 N N . ASP A 1 255 ? -46.761 -8.441 111.499 1.00 67.56 255 ASP A N 1
ATOM 2098 C CA . ASP A 1 255 ? -45.692 -8.522 110.511 1.00 67.56 255 ASP A CA 1
ATOM 2099 C C . ASP A 1 255 ? -45.506 -9.972 110.052 1.00 67.56 255 ASP A C 1
ATOM 2101 O O . ASP A 1 255 ? -45.960 -10.913 110.697 1.00 67.56 255 ASP A O 1
ATOM 2105 N N . LEU A 1 256 ? -44.893 -10.171 108.881 1.00 62.59 256 LEU A N 1
ATOM 2106 C CA . LEU A 1 256 ? -44.768 -11.501 108.258 1.00 62.59 256 LEU A CA 1
ATOM 2107 C C . LEU A 1 256 ? -43.993 -12.506 109.131 1.00 62.59 256 LEU A C 1
ATOM 2109 O O . LEU A 1 256 ? -44.262 -13.705 109.078 1.00 62.59 256 LEU A O 1
ATOM 2113 N N . ALA A 1 257 ? -43.060 -12.013 109.949 1.00 67.69 257 ALA A N 1
ATOM 2114 C CA . ALA A 1 257 ? -42.291 -12.820 110.892 1.00 67.69 257 ALA A CA 1
ATOM 2115 C C . ALA A 1 257 ? -43.141 -13.349 112.063 1.00 67.69 257 ALA A C 1
ATOM 2117 O O . ALA A 1 257 ? -42.806 -14.391 112.619 1.00 67.69 257 ALA A O 1
ATOM 2118 N N . ASP A 1 258 ? -44.261 -12.686 112.374 1.00 65.44 258 ASP A N 1
ATOM 2119 C CA . ASP A 1 258 ? -45.140 -13.016 113.503 1.00 65.44 258 ASP A CA 1
ATOM 2120 C C . ASP A 1 258 ? -46.166 -14.114 113.175 1.00 65.44 258 ASP A C 1
ATOM 2122 O O . ASP A 1 258 ? -46.969 -14.476 114.038 1.00 65.44 258 ASP A O 1
ATOM 2126 N N . LEU A 1 259 ? -46.199 -14.610 111.929 1.00 72.44 259 LEU A N 1
ATOM 2127 C CA . LEU A 1 259 ? -47.056 -15.734 111.552 1.00 72.44 259 LEU A CA 1
ATOM 2128 C C . LEU A 1 259 ? -46.402 -17.059 111.946 1.00 72.44 259 LEU A C 1
ATOM 2130 O O . LEU A 1 259 ? -45.288 -17.359 111.497 1.00 72.44 259 LEU A O 1
ATOM 2134 N N . GLU A 1 260 ? -47.135 -17.870 112.708 1.00 74.50 260 GLU A N 1
ATOM 2135 C CA . GLU A 1 260 ? -46.785 -19.260 112.999 1.00 74.50 260 GLU A CA 1
ATOM 2136 C C . GLU A 1 260 ? -46.818 -20.123 111.719 1.00 74.50 260 GLU A C 1
ATOM 2138 O O . GLU A 1 260 ? -47.509 -19.776 110.752 1.00 74.50 260 GLU A O 1
ATOM 2143 N N . PRO A 1 261 ? -46.077 -21.248 111.671 1.00 77.06 261 PRO A N 1
ATOM 2144 C CA . PRO A 1 261 ? -45.974 -22.095 110.478 1.00 77.06 261 PRO A CA 1
ATOM 2145 C C . PRO A 1 261 ? -47.329 -22.548 109.917 1.00 77.06 261 PRO A C 1
ATOM 2147 O O . PRO A 1 261 ? -47.519 -22.552 108.702 1.00 77.06 261 PRO A O 1
ATOM 2150 N N . GLU A 1 262 ? -48.296 -22.840 110.790 1.00 80.00 262 GLU A N 1
ATOM 2151 C CA . GLU A 1 262 ? -49.654 -23.227 110.394 1.00 80.00 262 GLU A CA 1
ATOM 2152 C C . GLU A 1 262 ? -50.401 -22.106 109.654 1.00 80.00 262 GLU A C 1
ATOM 2154 O O . GLU A 1 262 ? -51.112 -22.355 108.678 1.00 80.00 262 GLU A O 1
ATOM 2159 N N . ASP A 1 263 ? -50.236 -20.851 110.080 1.00 77.25 263 ASP A N 1
ATOM 2160 C CA . ASP A 1 263 ? -50.892 -19.711 109.439 1.00 77.25 263 ASP A CA 1
ATOM 2161 C C . ASP A 1 263 ? -50.230 -19.367 108.098 1.00 77.25 263 ASP A C 1
ATOM 2163 O O . ASP A 1 263 ? -50.920 -18.982 107.152 1.00 77.25 263 ASP A O 1
ATOM 2167 N N . ARG A 1 264 ? -48.916 -19.594 107.956 1.00 78.81 264 ARG A N 1
ATOM 2168 C CA . ARG A 1 264 ? -48.221 -19.500 106.657 1.00 78.81 264 ARG A CA 1
ATOM 2169 C C . ARG A 1 264 ? -48.739 -20.547 105.671 1.00 78.81 264 ARG A C 1
ATOM 2171 O O . ARG A 1 264 ? -48.986 -20.226 104.509 1.00 78.81 264 ARG A O 1
ATOM 2178 N N . GLU A 1 265 ? -48.965 -21.774 106.133 1.00 80.94 265 GLU A N 1
ATOM 2179 C CA . GLU A 1 265 ? -49.554 -22.833 105.311 1.00 80.94 265 GLU A CA 1
ATOM 2180 C C . GLU A 1 265 ? -50.994 -22.491 104.887 1.00 80.94 265 GLU A C 1
ATOM 2182 O O . GLU A 1 265 ? -51.373 -22.701 103.734 1.00 80.94 265 GLU A O 1
ATOM 2187 N N . ARG A 1 266 ? -51.796 -21.883 105.772 1.00 79.56 266 ARG A N 1
ATOM 2188 C CA . ARG A 1 266 ? -53.151 -21.413 105.429 1.00 79.56 266 ARG A CA 1
ATOM 2189 C C . ARG A 1 266 ? -53.151 -20.312 104.376 1.00 79.56 266 ARG A C 1
ATOM 2191 O O . ARG A 1 266 ? -53.982 -20.367 103.470 1.00 79.56 266 ARG A O 1
ATOM 2198 N N . VAL A 1 267 ? -52.224 -19.354 104.451 1.00 80.44 267 VAL A N 1
ATOM 2199 C CA . VAL A 1 267 ? -52.047 -18.331 103.402 1.00 80.44 267 VAL A CA 1
ATOM 2200 C C . VAL A 1 267 ? -51.787 -19.000 102.054 1.00 80.44 267 VAL A C 1
ATOM 2202 O O . VAL A 1 267 ? -52.411 -18.623 101.065 1.00 80.44 267 VAL A O 1
ATOM 2205 N N . LEU A 1 268 ? -50.928 -20.023 102.011 1.00 81.75 268 LEU A N 1
ATOM 2206 C CA . LEU A 1 268 ? -50.658 -20.776 100.786 1.00 81.75 268 LEU A CA 1
ATOM 2207 C C . LEU A 1 268 ? -51.890 -21.550 100.301 1.00 81.75 268 LEU A C 1
ATOM 2209 O O . LEU A 1 268 ? -52.208 -21.485 99.119 1.00 81.75 268 LEU A O 1
ATOM 2213 N N . ARG A 1 269 ? -52.647 -22.218 101.180 1.00 83.19 269 ARG A N 1
ATOM 2214 C CA . ARG A 1 269 ? -53.897 -22.909 100.799 1.00 83.19 269 ARG A CA 1
ATOM 2215 C C . ARG A 1 269 ? -54.957 -21.935 100.255 1.00 83.19 269 ARG A C 1
ATOM 2217 O O . ARG A 1 269 ? -55.618 -22.236 99.258 1.00 83.19 269 ARG A O 1
ATOM 2224 N N . LEU A 1 270 ? -55.105 -20.755 100.864 1.00 82.50 270 LEU A N 1
ATOM 2225 C CA . LEU A 1 270 ? -55.995 -19.686 100.385 1.00 82.50 270 LEU A CA 1
ATOM 2226 C C . LEU A 1 270 ? -55.516 -19.088 99.057 1.00 82.50 270 LEU A C 1
ATOM 2228 O O . LEU A 1 270 ? -56.328 -18.787 98.185 1.00 82.50 270 LEU A O 1
ATOM 2232 N N . LEU A 1 271 ? -54.203 -18.945 98.879 1.00 84.25 271 LEU A N 1
ATOM 2233 C CA . LEU A 1 271 ? -53.609 -18.513 97.620 1.00 84.25 271 LEU A CA 1
ATOM 2234 C C . LEU A 1 271 ? -53.878 -19.535 96.512 1.00 84.25 271 LEU A C 1
ATOM 2236 O O . LEU A 1 271 ? -54.413 -19.169 95.473 1.00 84.25 271 LEU A O 1
ATOM 2240 N N . PHE A 1 272 ? -53.549 -20.808 96.735 1.00 82.06 272 PHE A N 1
ATOM 2241 C CA . PHE A 1 272 ? -53.731 -21.863 95.740 1.00 82.06 272 PHE A CA 1
ATOM 2242 C C . PHE A 1 272 ? -55.201 -22.075 95.392 1.00 82.06 272 PHE A C 1
ATOM 2244 O O . PHE A 1 272 ? -55.517 -22.233 94.221 1.00 82.06 272 PHE A O 1
ATOM 2251 N N . SER A 1 273 ? -56.114 -22.009 96.363 1.00 81.25 273 SER A N 1
ATOM 2252 C CA . SER A 1 273 ? -57.551 -22.050 96.062 1.00 81.25 273 SER A CA 1
ATOM 2253 C C . SER A 1 273 ? -57.994 -20.854 95.214 1.00 81.25 273 SER A C 1
ATOM 2255 O O . SER A 1 273 ? -58.639 -21.064 94.194 1.00 81.25 273 SER A O 1
ATOM 2257 N N . LYS A 1 274 ? -57.589 -19.618 95.546 1.00 78.81 274 LYS A N 1
ATOM 2258 C CA . LYS A 1 274 ? -57.906 -18.428 94.731 1.00 78.81 274 LYS A CA 1
ATOM 2259 C C . LYS A 1 274 ? -57.305 -18.492 93.322 1.00 78.81 274 LYS A C 1
ATOM 2261 O O . LYS A 1 274 ? -58.001 -18.179 92.360 1.00 78.81 274 LYS A O 1
ATOM 2266 N N . ILE A 1 275 ? -56.051 -18.927 93.190 1.00 80.69 275 ILE A N 1
ATOM 2267 C CA . ILE A 1 275 ? -55.380 -19.113 91.893 1.00 80.69 275 ILE A CA 1
ATOM 2268 C C . ILE A 1 275 ? -56.097 -20.188 91.068 1.00 80.69 275 ILE A C 1
ATOM 2270 O O . ILE A 1 275 ? -56.371 -19.964 89.893 1.00 80.69 275 ILE A O 1
ATOM 2274 N N . ASN A 1 276 ? -56.442 -21.327 91.675 1.00 77.88 276 ASN A N 1
ATOM 2275 C CA . ASN A 1 276 ? -57.089 -22.438 90.976 1.00 77.88 276 ASN A CA 1
ATOM 2276 C C . ASN A 1 276 ? -58.526 -22.105 90.551 1.00 77.88 276 ASN A C 1
ATOM 2278 O O . ASN A 1 276 ? -58.951 -22.550 89.489 1.00 77.88 276 ASN A O 1
ATOM 2282 N N . THR A 1 277 ? -59.255 -21.287 91.315 1.00 73.50 277 THR A N 1
ATOM 2283 C CA . THR A 1 277 ? -60.579 -20.786 90.910 1.00 73.50 277 THR A CA 1
ATOM 2284 C C . THR A 1 277 ? -60.473 -19.765 89.773 1.00 73.50 277 THR A C 1
ATOM 2286 O O . THR A 1 277 ? -61.241 -19.833 88.820 1.00 73.50 277 THR A O 1
ATOM 2289 N N . ALA A 1 278 ? -59.492 -18.856 89.814 1.00 66.44 278 ALA A N 1
ATOM 2290 C CA . ALA A 1 278 ? -59.265 -17.878 88.743 1.00 66.44 278 ALA A CA 1
ATOM 2291 C C . ALA A 1 278 ? -58.727 -18.513 87.443 1.00 66.44 278 ALA A C 1
ATOM 2293 O O . ALA A 1 278 ? -58.959 -17.992 86.355 1.00 66.44 278 ALA A O 1
ATOM 2294 N N . ALA A 1 279 ? -58.029 -19.650 87.535 1.00 61.94 279 ALA A N 1
ATOM 2295 C CA . ALA A 1 279 ? -57.556 -20.418 86.384 1.00 61.94 279 ALA A CA 1
ATOM 2296 C C . ALA A 1 279 ? -58.679 -21.167 85.634 1.00 61.94 279 ALA A C 1
ATOM 2298 O O . ALA A 1 279 ? -58.460 -21.585 84.498 1.00 61.94 279 ALA A O 1
ATOM 2299 N N . GLN A 1 280 ? -59.864 -21.329 86.238 1.00 54.81 280 GLN A N 1
ATOM 2300 C CA . GLN A 1 280 ? -61.023 -21.987 85.619 1.00 54.81 280 GLN A CA 1
ATOM 2301 C C . GLN A 1 280 ? -61.932 -21.037 84.821 1.00 54.81 280 GLN A C 1
ATOM 2303 O O . GLN A 1 280 ? -62.831 -21.516 84.132 1.00 54.81 280 GLN A O 1
ATOM 2308 N N . GLU A 1 281 ? -61.705 -19.716 84.844 1.00 46.09 281 GLU A N 1
ATOM 2309 C CA . GLU A 1 281 ? -62.396 -18.815 83.914 1.00 46.09 281 GLU A CA 1
ATOM 2310 C C . GLU A 1 281 ? -61.805 -18.954 82.496 1.00 46.09 281 GLU A C 1
ATOM 2312 O O . GLU A 1 281 ? -60.615 -18.681 82.285 1.00 46.09 281 GLU A O 1
ATOM 2317 N N . PRO A 1 282 ? -62.602 -19.362 81.489 1.00 41.97 282 PRO A N 1
ATOM 2318 C CA . PRO A 1 282 ? -62.097 -19.589 80.144 1.00 41.97 282 PRO A CA 1
ATOM 2319 C C . PRO A 1 282 ? -61.798 -18.251 79.454 1.00 41.97 282 PRO A C 1
ATOM 2321 O O . PRO A 1 282 ? -62.683 -17.590 78.913 1.00 41.97 282 PRO A O 1
ATOM 2324 N N . LYS A 1 283 ? -60.522 -17.848 79.418 1.00 43.56 283 LYS A N 1
ATOM 2325 C CA . LYS A 1 283 ? -60.051 -16.822 78.471 1.00 43.56 283 LYS A CA 1
ATOM 2326 C C . LYS A 1 283 ? -60.051 -17.428 77.058 1.00 43.56 283 LYS A C 1
ATOM 2328 O O . LYS A 1 283 ? -59.432 -18.476 76.869 1.00 43.56 283 LYS A O 1
ATOM 2333 N N . PRO A 1 284 ? -60.699 -16.795 76.059 1.00 42.09 284 PRO A N 1
ATOM 2334 C CA . PRO A 1 284 ? -60.871 -17.384 74.736 1.00 42.09 284 PRO A CA 1
ATOM 2335 C C . PRO A 1 284 ? -59.507 -17.612 74.080 1.00 42.09 284 PRO A C 1
ATOM 2337 O O . PRO A 1 284 ? -58.720 -16.682 73.874 1.00 42.09 284 PRO A O 1
ATOM 2340 N N . MET A 1 285 ? -59.219 -18.879 73.784 1.00 36.97 285 MET A N 1
ATOM 2341 C CA . MET A 1 285 ? -58.027 -19.295 73.061 1.00 36.97 285 MET A CA 1
ATOM 2342 C C . MET A 1 285 ? -58.221 -18.956 71.583 1.00 36.97 285 MET A C 1
ATOM 2344 O O . MET A 1 285 ? -59.069 -19.524 70.902 1.00 36.97 285 MET A O 1
ATOM 2348 N N . LEU A 1 286 ? -57.449 -17.989 71.091 1.00 41.16 286 LEU A N 1
ATOM 2349 C CA . LEU A 1 286 ? -57.360 -17.696 69.668 1.00 41.16 286 LEU A CA 1
ATOM 2350 C C . LEU A 1 286 ? -56.507 -18.797 69.022 1.00 41.16 286 LEU A C 1
ATOM 2352 O O . LEU A 1 286 ? -55.284 -18.792 69.170 1.00 41.16 286 LEU A O 1
ATOM 2356 N N . ASN A 1 287 ? -57.165 -19.741 68.349 1.00 45.22 287 ASN A N 1
ATOM 2357 C CA . ASN A 1 287 ? -56.532 -20.759 67.516 1.00 45.22 287 ASN A CA 1
ATOM 2358 C C . ASN A 1 287 ? -55.606 -20.094 66.488 1.00 45.22 287 ASN A C 1
ATOM 2360 O O . ASN A 1 287 ? -56.051 -19.296 65.663 1.00 45.22 287 ASN A O 1
ATOM 2364 N N . SER A 1 288 ? -54.321 -20.439 66.520 1.00 40.66 288 SER A N 1
ATOM 2365 C CA . SER A 1 288 ? -53.418 -20.247 65.386 1.00 40.66 288 SER A CA 1
ATOM 2366 C C . SER A 1 288 ? -53.261 -21.585 64.660 1.00 40.66 288 SER A C 1
ATOM 2368 O O . SER A 1 288 ? -52.950 -22.568 65.335 1.00 40.66 288 SER A O 1
ATOM 2370 N N . PRO A 1 289 ? -53.461 -21.649 63.332 1.00 55.47 289 PRO A N 1
ATOM 2371 C CA . PRO A 1 289 ? -53.249 -22.877 62.573 1.00 55.47 289 PRO A CA 1
ATOM 2372 C C . PRO A 1 289 ? -51.757 -23.271 62.542 1.00 55.47 289 PRO A C 1
ATOM 2374 O O . PRO A 1 289 ? -50.899 -22.409 62.780 1.00 55.47 289 PRO A O 1
ATOM 2377 N N . PRO A 1 290 ? -51.438 -24.549 62.257 1.00 46.28 290 PRO A N 1
ATOM 2378 C CA . PRO A 1 290 ? -50.065 -25.030 62.156 1.00 46.28 290 PRO A CA 1
ATOM 2379 C C . PRO A 1 290 ? -49.366 -24.340 60.982 1.00 46.28 290 PRO A C 1
ATOM 2381 O O . PRO A 1 290 ? -49.876 -24.339 59.865 1.00 46.28 290 PRO A O 1
ATOM 2384 N N . VAL A 1 291 ? -48.209 -23.735 61.241 1.00 44.66 291 VAL A N 1
ATOM 2385 C CA . VAL A 1 291 ? -47.315 -23.259 60.183 1.00 44.66 291 VAL A CA 1
ATOM 2386 C C . VAL A 1 291 ? -46.499 -24.465 59.736 1.00 44.66 291 VAL A C 1
ATOM 2388 O O . VAL A 1 291 ? -45.583 -24.883 60.442 1.00 44.66 291 VAL A O 1
ATOM 2391 N N . GLU A 1 292 ? -46.867 -25.041 58.594 1.00 45.75 292 GLU A N 1
ATOM 2392 C CA . GLU A 1 292 ? -45.979 -25.917 57.835 1.00 45.75 292 GLU A CA 1
ATOM 2393 C C . GLU A 1 292 ? -44.743 -25.114 57.421 1.00 45.75 292 GLU A C 1
ATOM 2395 O O . GLU A 1 292 ? -44.829 -24.058 56.791 1.00 45.75 292 GLU A O 1
ATOM 2400 N N . MET A 1 293 ? -43.585 -25.609 57.843 1.00 45.78 293 MET A N 1
ATOM 2401 C CA . MET A 1 293 ? -42.288 -25.169 57.352 1.00 45.78 293 MET A CA 1
ATOM 2402 C C . MET A 1 293 ? -42.143 -25.670 55.911 1.00 45.78 293 MET A C 1
ATOM 2404 O O . MET A 1 293 ? -42.326 -26.869 55.693 1.00 45.78 293 MET A O 1
ATOM 2408 N N . PRO A 1 294 ? -41.795 -24.819 54.931 1.00 51.41 294 PRO A N 1
ATOM 2409 C CA . PRO A 1 294 ? -41.403 -25.327 53.631 1.00 51.41 294 PRO A CA 1
ATOM 2410 C C . PRO A 1 294 ? -40.091 -26.099 53.790 1.00 51.41 294 PRO A C 1
ATOM 2412 O O . PRO A 1 294 ? -39.149 -25.628 54.437 1.00 51.41 294 PRO A O 1
ATOM 2415 N N . ALA A 1 295 ? -40.082 -27.308 53.234 1.00 39.72 295 ALA A N 1
ATOM 2416 C CA . ALA A 1 295 ? -38.912 -28.156 53.125 1.00 39.72 295 ALA A CA 1
ATOM 2417 C C . ALA A 1 295 ? -37.769 -27.387 52.450 1.00 39.72 295 ALA A C 1
ATOM 2419 O O . ALA A 1 295 ? -37.953 -26.705 51.442 1.00 39.72 295 ALA A O 1
ATOM 2420 N N . PHE A 1 296 ? -36.595 -27.482 53.064 1.00 41.94 296 PHE A N 1
ATOM 2421 C CA . PHE A 1 296 ? -35.327 -27.127 52.454 1.00 41.94 296 PHE A CA 1
ATOM 2422 C C . PHE A 1 296 ? -35.052 -28.211 51.408 1.00 41.94 296 PHE A C 1
ATOM 2424 O O . PHE A 1 296 ? -34.715 -29.332 51.784 1.00 41.94 296 PHE A O 1
ATOM 2431 N N . ASP A 1 297 ? -35.267 -27.908 50.128 1.00 40.75 297 ASP A N 1
ATOM 2432 C CA . ASP A 1 297 ? -34.801 -28.783 49.058 1.00 40.75 297 ASP A CA 1
ATOM 2433 C C . ASP A 1 297 ? -33.292 -28.612 48.893 1.00 40.75 297 ASP A C 1
ATOM 2435 O O . ASP A 1 297 ? -32.757 -27.503 48.777 1.00 40.75 297 ASP A O 1
ATOM 2439 N N . ASP A 1 298 ? -32.635 -29.763 48.931 1.00 40.66 298 ASP A N 1
ATOM 2440 C CA . ASP A 1 298 ? -31.216 -29.966 48.754 1.00 40.66 298 ASP A CA 1
ATOM 2441 C C . ASP A 1 298 ? -30.692 -29.377 47.439 1.00 40.66 298 ASP A C 1
ATOM 2443 O O . ASP A 1 298 ? -31.266 -29.493 46.355 1.00 40.66 298 ASP A O 1
ATOM 2447 N N . VAL A 1 299 ? -29.504 -28.797 47.566 1.00 53.66 299 VAL A N 1
ATOM 2448 C CA . VAL A 1 299 ? -28.552 -28.549 46.488 1.00 53.66 299 VAL A CA 1
ATOM 2449 C C . VAL A 1 299 ? -28.209 -29.873 45.789 1.00 53.66 299 VAL A C 1
ATOM 2451 O O . VAL A 1 299 ? -27.845 -30.823 46.478 1.00 53.66 299 VAL A O 1
ATOM 2454 N N . PRO A 1 300 ? -28.119 -29.921 44.448 1.00 42.78 300 PRO A N 1
ATOM 2455 C CA . PRO A 1 300 ? -27.246 -30.876 43.791 1.00 42.78 300 PRO A CA 1
ATOM 2456 C C . PRO A 1 300 ? -26.065 -30.133 43.168 1.00 42.78 300 PRO A C 1
ATOM 2458 O O . PRO A 1 300 ? -26.168 -29.467 42.137 1.00 42.78 300 PRO A O 1
ATOM 2461 N N . GLY A 1 301 ? -24.916 -30.269 43.822 1.00 40.75 301 GLY A N 1
ATOM 2462 C CA . GLY A 1 301 ? -23.621 -30.080 43.200 1.00 40.75 301 GLY A CA 1
ATOM 2463 C C . GLY A 1 301 ? -23.080 -31.429 42.733 1.00 40.75 301 GLY A C 1
ATOM 2464 O O . GLY A 1 301 ? -22.960 -32.347 43.536 1.00 40.75 301 GLY A O 1
ATOM 2465 N N . SER A 1 302 ? -22.651 -31.454 41.468 1.00 41.09 302 SER A N 1
ATOM 2466 C CA . SER A 1 302 ? -21.546 -32.256 40.915 1.00 41.09 302 SER A CA 1
ATOM 2467 C C . SER A 1 302 ? -21.816 -33.638 40.293 1.00 41.09 302 SER A C 1
ATOM 2469 O O . SER A 1 302 ? -22.185 -34.589 40.973 1.00 41.09 302 SER A O 1
ATOM 2471 N N . GLY A 1 303 ? -21.393 -33.740 39.021 1.00 34.25 303 GLY A N 1
ATOM 2472 C CA . GLY A 1 303 ? -20.970 -34.952 38.297 1.00 34.25 303 GLY A CA 1
ATOM 2473 C C . GLY A 1 303 ? -21.983 -35.430 37.248 1.00 34.25 303 GLY A C 1
ATOM 2474 O O . GLY A 1 303 ? -23.152 -35.559 37.568 1.00 34.25 303 GLY A O 1
ATOM 2475 N N . ASP A 1 304 ? -21.657 -35.741 35.993 1.00 34.12 304 ASP A N 1
ATOM 2476 C CA . ASP A 1 304 ? -20.374 -35.945 35.317 1.00 34.12 304 ASP A CA 1
ATOM 2477 C C . ASP A 1 304 ? -20.619 -36.119 33.785 1.00 34.12 304 ASP A C 1
ATOM 2479 O O . ASP A 1 304 ? -21.737 -36.402 33.359 1.00 34.12 304 ASP A O 1
ATOM 2483 N N . SER A 1 305 ? -19.545 -35.933 33.007 1.00 39.81 305 SER A N 1
ATOM 2484 C CA . SER A 1 305 ? -19.157 -36.580 31.734 1.00 39.81 305 SER A CA 1
ATOM 2485 C C . SER A 1 305 ? -19.991 -36.518 30.429 1.00 39.81 305 SER A C 1
ATOM 2487 O O . SER A 1 305 ? -20.998 -37.187 30.231 1.00 39.81 305 SER A O 1
ATOM 2489 N N . SER A 1 306 ? -19.397 -35.848 29.424 1.00 37.56 306 SER A N 1
ATOM 2490 C CA . SER A 1 306 ? -19.160 -36.367 28.053 1.00 37.56 306 SER A CA 1
ATOM 2491 C C . SER A 1 306 ? -18.242 -35.381 27.300 1.00 37.56 306 SER A C 1
ATOM 2493 O O . SER A 1 306 ? -18.688 -34.342 26.825 1.00 37.56 306 SER A O 1
ATOM 2495 N N . ALA A 1 307 ? -16.922 -35.567 27.347 1.00 37.34 307 ALA A N 1
ATOM 2496 C CA . ALA A 1 307 ? -16.133 -36.250 26.311 1.00 37.34 307 ALA A CA 1
ATOM 2497 C C . ALA A 1 307 ? -16.071 -35.524 24.947 1.00 37.34 307 ALA A C 1
ATOM 2499 O O . ALA A 1 307 ? -17.007 -35.597 24.152 1.00 37.34 307 ALA A O 1
ATOM 2500 N N . ARG A 1 308 ? -14.907 -34.922 24.647 1.00 40.41 308 ARG A N 1
ATOM 2501 C CA . ARG A 1 308 ? -14.078 -35.286 23.481 1.00 40.41 308 ARG A CA 1
ATOM 2502 C C . ARG A 1 308 ? -12.671 -34.680 23.576 1.00 40.41 308 ARG A C 1
ATOM 2504 O O . ARG A 1 308 ? -12.494 -33.467 23.523 1.00 40.41 308 ARG A O 1
ATOM 2511 N N . ASP A 1 309 ? -11.734 -35.605 23.727 1.00 37.38 309 ASP A N 1
ATOM 2512 C CA . ASP A 1 309 ? -10.275 -35.511 23.685 1.00 37.38 309 ASP A CA 1
ATOM 2513 C C . ASP A 1 309 ? -9.790 -35.306 22.233 1.00 37.38 309 ASP A C 1
ATOM 2515 O O . ASP A 1 309 ? -10.433 -35.781 21.295 1.00 37.38 309 ASP A O 1
ATOM 2519 N N . GLU A 1 310 ? -8.829 -34.406 22.016 1.00 43.16 310 GLU A N 1
ATOM 2520 C CA . GLU A 1 310 ? -7.414 -34.678 21.678 1.00 43.16 310 GLU A CA 1
ATOM 2521 C C . GLU A 1 310 ? -7.119 -34.919 20.189 1.00 43.16 310 GLU A C 1
ATOM 2523 O O . GLU A 1 310 ? -7.548 -35.909 19.613 1.00 43.16 310 GLU A O 1
ATOM 2528 N N . THR A 1 311 ? -6.268 -34.057 19.610 1.00 41.25 311 THR A N 1
ATOM 2529 C CA . THR A 1 311 ? -5.113 -34.499 18.804 1.00 41.25 311 THR A CA 1
ATOM 2530 C C . THR A 1 311 ? -3.989 -33.452 18.819 1.00 41.25 311 THR A C 1
ATOM 2532 O O . THR A 1 311 ? -4.127 -32.366 18.258 1.00 41.25 311 THR A O 1
ATOM 2535 N N . ALA A 1 312 ? -2.876 -33.854 19.437 1.00 41.25 312 ALA A N 1
ATOM 2536 C CA . ALA A 1 312 ? -1.496 -33.744 18.957 1.00 41.25 312 ALA A CA 1
ATOM 2537 C C . ALA A 1 312 ? -0.891 -32.358 18.655 1.00 41.25 312 ALA A C 1
ATOM 2539 O O . ALA A 1 312 ? -0.994 -31.805 17.561 1.00 41.25 312 ALA A O 1
ATOM 2540 N N . LYS A 1 313 ? -0.074 -31.898 19.610 1.00 47.41 313 LYS A N 1
ATOM 2541 C CA . LYS A 1 313 ? 1.231 -31.310 19.297 1.00 47.41 313 LYS A CA 1
ATOM 2542 C C . LYS A 1 313 ? 2.216 -32.467 19.162 1.00 47.41 313 LYS A C 1
ATOM 2544 O O . LYS A 1 313 ? 2.488 -33.106 20.168 1.00 47.41 313 LYS A O 1
ATOM 2549 N N . ASP A 1 314 ? 2.763 -32.675 17.972 1.00 44.31 314 ASP A N 1
ATOM 2550 C CA . ASP A 1 314 ? 4.023 -33.391 17.801 1.00 44.31 314 ASP A CA 1
ATOM 2551 C C . ASP A 1 314 ? 4.907 -32.643 16.803 1.00 44.31 314 ASP A C 1
ATOM 2553 O O . ASP A 1 314 ? 4.525 -32.347 15.671 1.00 44.31 314 ASP A O 1
ATOM 2557 N N . ASN A 1 315 ? 6.095 -32.298 17.293 1.00 46.91 315 ASN A N 1
ATOM 2558 C CA . ASN A 1 315 ? 7.223 -31.791 16.534 1.00 46.91 315 ASN A CA 1
ATOM 2559 C C . ASN A 1 315 ? 7.986 -32.978 15.934 1.00 46.91 315 ASN A C 1
ATOM 2561 O O . ASN A 1 315 ? 8.462 -33.836 16.675 1.00 46.91 315 ASN A O 1
ATOM 2565 N N . THR A 1 316 ? 8.208 -32.978 14.621 1.00 43.31 316 THR A N 1
ATOM 2566 C CA . THR A 1 316 ? 9.353 -33.643 13.960 1.00 43.31 316 THR A CA 1
ATOM 2567 C C . THR A 1 316 ? 9.467 -33.047 12.545 1.00 43.31 316 THR A C 1
ATOM 2569 O O . THR A 1 316 ? 8.510 -33.074 11.788 1.00 43.31 316 THR A O 1
ATOM 2572 N N . PHE A 1 317 ? 10.445 -32.173 12.290 1.00 35.81 317 PHE A N 1
ATOM 2573 C CA . PHE A 1 317 ? 11.778 -32.449 11.723 1.00 35.81 317 PHE A CA 1
ATOM 2574 C C . PHE A 1 317 ? 11.789 -32.625 10.187 1.00 35.81 317 PHE A C 1
ATOM 2576 O O . PHE A 1 317 ? 11.232 -33.577 9.662 1.00 35.81 317 PHE A O 1
ATOM 2583 N N . LEU A 1 318 ? 12.491 -31.685 9.534 1.00 39.62 318 LEU A N 1
ATOM 2584 C CA . LEU A 1 318 ? 13.123 -31.699 8.205 1.00 39.62 318 LEU A CA 1
ATOM 2585 C C . LEU A 1 318 ? 12.354 -32.210 6.973 1.00 39.62 318 LEU A C 1
ATOM 2587 O O . LEU A 1 318 ? 12.221 -33.409 6.775 1.00 39.62 318 LEU A O 1
ATOM 2591 N N . THR A 1 319 ? 12.177 -31.302 6.007 1.00 42.22 319 THR A N 1
ATOM 2592 C CA . THR A 1 319 ? 12.755 -31.482 4.662 1.00 42.22 319 THR A CA 1
ATOM 2593 C C . THR A 1 319 ? 13.185 -30.136 4.085 1.00 42.22 319 THR A C 1
ATOM 2595 O O . THR A 1 319 ? 12.417 -29.176 4.073 1.00 42.22 319 THR A O 1
ATOM 2598 N N . ASN A 1 320 ? 14.435 -30.111 3.630 1.00 46.41 320 ASN A N 1
ATOM 2599 C CA . ASN A 1 320 ? 15.093 -29.058 2.869 1.00 46.41 320 ASN A CA 1
ATOM 2600 C C . ASN A 1 320 ? 14.309 -28.685 1.606 1.00 46.41 320 ASN A C 1
ATOM 2602 O O . ASN A 1 320 ? 13.772 -29.572 0.945 1.00 46.41 320 ASN A O 1
ATOM 2606 N N . PHE A 1 321 ? 14.349 -27.406 1.234 1.00 40.84 321 PHE A N 1
ATOM 2607 C CA . PHE A 1 321 ? 14.337 -26.991 -0.169 1.00 40.84 321 PHE A CA 1
ATOM 2608 C C . PHE A 1 321 ? 15.035 -25.625 -0.277 1.00 40.84 321 PHE A C 1
ATOM 2610 O O . PHE A 1 321 ? 14.410 -24.568 -0.295 1.00 40.84 321 PHE A O 1
ATOM 2617 N N . GLU A 1 322 ? 16.367 -25.671 -0.228 1.00 50.09 322 GLU A N 1
ATOM 2618 C CA . GLU A 1 322 ? 17.187 -24.786 -1.053 1.00 50.09 322 GLU A CA 1
ATOM 2619 C C . GLU A 1 322 ? 17.140 -25.358 -2.471 1.00 50.09 322 GLU A C 1
ATOM 2621 O O . GLU A 1 322 ? 17.304 -26.563 -2.624 1.00 50.09 322 GLU A O 1
ATOM 2626 N N . ASP A 1 323 ? 16.843 -24.503 -3.444 1.00 50.78 323 ASP A N 1
ATOM 2627 C CA . ASP A 1 323 ? 17.402 -24.463 -4.804 1.00 50.78 323 ASP A CA 1
ATOM 2628 C C . ASP A 1 323 ? 16.813 -23.182 -5.432 1.00 50.78 323 ASP A C 1
ATOM 2630 O O . ASP A 1 323 ? 15.595 -22.994 -5.440 1.00 50.78 323 ASP A O 1
ATOM 2634 N N . TYR A 1 324 ? 17.602 -22.110 -5.547 1.00 52.41 324 TYR A N 1
ATOM 2635 C CA . TYR A 1 324 ? 18.492 -21.763 -6.669 1.00 52.41 324 TYR A CA 1
ATOM 2636 C C . TYR A 1 324 ? 17.744 -21.385 -7.956 1.00 52.41 324 TYR A C 1
ATOM 2638 O O . TYR A 1 324 ? 16.825 -22.085 -8.365 1.00 52.41 324 TYR A O 1
ATOM 2646 N N . ASP A 1 325 ? 18.181 -20.246 -8.515 1.00 50.66 325 ASP A N 1
ATOM 2647 C CA . ASP A 1 325 ? 18.064 -19.724 -9.894 1.00 50.66 325 ASP A CA 1
ATOM 2648 C C . ASP A 1 325 ? 17.501 -18.287 -9.895 1.00 50.66 325 ASP A C 1
ATOM 2650 O O . ASP A 1 325 ? 16.407 -18.036 -9.389 1.00 50.66 325 ASP A O 1
ATOM 2654 N N . ASP A 1 326 ? 18.139 -17.259 -10.455 1.00 49.41 326 ASP A N 1
ATOM 2655 C CA . ASP A 1 326 ? 19.453 -17.040 -11.081 1.00 49.41 326 ASP A CA 1
ATOM 2656 C C . ASP A 1 326 ? 19.602 -15.497 -11.171 1.00 49.41 326 ASP A C 1
ATOM 2658 O O . ASP A 1 326 ? 18.563 -14.831 -11.439 1.00 49.41 326 ASP A O 1
#